Protein AF-A0A967KJU0-F1 (afdb_monomer)

pLDDT: mean 70.16, std 9.33, range [40.72, 85.88]

Mean predicted aligned error: 16.92 Å

Sequence (203 aa):
LFIEIFRPGPLVNFPDWDNPLGIEQLAVFFEVSSTLYEILLLALLFICPIQLILRYRSATIIERQQIKWFAFAASVASVGLFIAFIFEEATPLVEIAFWIFINSSLLLAMAIAILRYNLWDIDLIIRRTLQYTLLTGLLLLVYFGTIFVLQSLFAGVTGQRSQVVVVISTLTIAALFNPLRLRVQDFIDRRFYRQKYDAEQAL

Radius of gyration: 30.88 Å; Cα contacts (8 Å, |Δi|>4): 93; chains: 1; bounding box: 65×53×74 Å

Nearest PDB structures (foldseek):
  4kly-assembly1_A  TM=3.996E-01  e=6.087E+00  gamma proteobacterium 'Hot 75m4'
  4nqi-assembly1_A  TM=3.309E-01  e=8.465E+00  Dictyostelium discoideum

Secondary structure (DSSP, 8-state):
-TTGGG--SEETTEEEEE-TT--GGGHHHHHHHHHHHHHHHHHHHHHHHHHHHHHHHH--HHHHHHHHHHHHHHHHHHHHHHHHHH-----HHHHHHHHHHHHHHHHHHHHHHHHHH-TT-HHHHHHHHHHHHHHHHHHHHHHHHHHHHHHHHHHHHH-S--HHHHHHHHHHHHHHHHHHHHHHHHHHHHHHSTTSSSSSS--

Solvent-accessible surface area (backbone atoms only — not comparable to full-atom values): 11439 Å² total; per-residue (Å²): 117,83,70,64,66,34,46,46,49,53,33,94,92,41,70,92,42,65,38,90,58,31,38,68,88,46,39,64,57,53,52,54,51,50,54,50,49,53,52,49,52,57,48,49,55,52,49,54,59,50,54,49,53,55,48,46,71,75,39,53,84,71,52,36,62,39,46,49,45,48,45,51,35,52,50,52,42,36,54,49,53,52,49,51,68,74,48,77,85,59,55,73,68,54,51,54,53,47,54,52,47,45,58,49,43,49,51,51,26,49,50,48,32,45,73,75,54,46,78,71,58,42,66,57,52,50,52,52,49,50,51,50,49,51,51,53,49,50,52,49,50,52,52,52,47,51,51,51,52,49,52,50,53,51,56,75,72,53,87,62,92,53,68,67,58,54,53,52,50,52,52,51,51,58,60,54,45,59,62,52,55,52,52,54,50,52,53,47,48,64,71,67,56,77,78,72,70,76,76,76,78,77,121

Foldseek 3Di:
DVCVLQDFAADPVGNVDTRPNHDPVCNVVVVVVVVVVVVVLVVCLPVVLVVLVVCCVVDDPLVVVLSVLLNVLSPVLSVLVVVCVVCVPDDPVVVVVSVCCNVVSNVVSVVCSCPVRVPPVVVVVCVVVVLVCVLVVVLVCCLVVLVVVLCVVCVVPPVDCDVVVVVVSVVVSVVVSVVVNVVSVVVSCVVPVPPPPPPVVPD

Structure (mmCIF, N/CA/C/O backbone):
data_AF-A0A967KJU0-F1
#
_entry.id   AF-A0A967KJU0-F1
#
loop_
_atom_site.group_PDB
_atom_site.id
_atom_site.type_symbol
_atom_site.label_atom_id
_atom_site.label_alt_id
_atom_site.label_comp_id
_atom_site.label_asym_id
_atom_site.label_entity_id
_atom_site.label_seq_id
_atom_site.pdbx_PDB_ins_code
_atom_site.Cartn_x
_atom_site.Cartn_y
_atom_site.Cartn_z
_atom_site.occupancy
_atom_site.B_iso_or_equiv
_atom_site.auth_seq_id
_atom_site.auth_comp_id
_atom_site.auth_asym_id
_atom_site.auth_atom_id
_atom_site.pdbx_PDB_model_num
ATOM 1 N N . LEU A 1 1 ? -4.087 -4.469 -22.499 1.00 58.94 1 LEU A N 1
ATOM 2 C CA . LEU A 1 1 ? -4.851 -5.738 -22.499 1.00 58.94 1 LEU A CA 1
ATOM 3 C C . LEU A 1 1 ? -5.685 -5.920 -23.768 1.00 58.94 1 LEU A C 1
ATOM 5 O O . LEU A 1 1 ? -5.397 -6.856 -24.486 1.00 58.94 1 LEU A O 1
ATOM 9 N N . PHE A 1 2 ? -6.629 -5.033 -24.119 1.00 65.44 2 PHE A N 1
ATOM 10 C CA . PHE A 1 2 ? -7.450 -5.232 -25.335 1.00 65.44 2 PHE A CA 1
ATOM 11 C C . PHE A 1 2 ? -6.683 -5.095 -26.665 1.00 65.44 2 PHE A C 1
ATOM 13 O O . PHE A 1 2 ? -6.993 -5.786 -27.625 1.00 65.44 2 PHE A O 1
ATOM 20 N N . ILE A 1 3 ? -5.671 -4.221 -26.720 1.00 71.31 3 ILE A N 1
ATOM 21 C CA . ILE A 1 3 ? -4.901 -3.958 -27.947 1.00 71.31 3 ILE A CA 1
ATOM 22 C C . ILE A 1 3 ? -3.938 -5.112 -28.269 1.00 71.31 3 ILE A C 1
ATOM 24 O O . ILE A 1 3 ? -3.772 -5.446 -29.431 1.00 71.31 3 ILE A O 1
ATOM 28 N N . GLU A 1 4 ? -3.384 -5.789 -27.258 1.00 73.81 4 GLU A N 1
ATOM 29 C CA . GLU A 1 4 ? -2.423 -6.894 -27.438 1.00 73.81 4 GLU A CA 1
ATOM 30 C C . GLU A 1 4 ? -2.965 -8.079 -28.247 1.00 73.81 4 GLU A C 1
ATOM 32 O O . GLU A 1 4 ? -2.194 -8.766 -28.907 1.00 73.81 4 GLU A O 1
ATOM 37 N N . ILE A 1 5 ? -4.287 -8.285 -28.262 1.00 78.19 5 ILE A N 1
ATOM 38 C CA . ILE A 1 5 ? -4.936 -9.353 -29.040 1.00 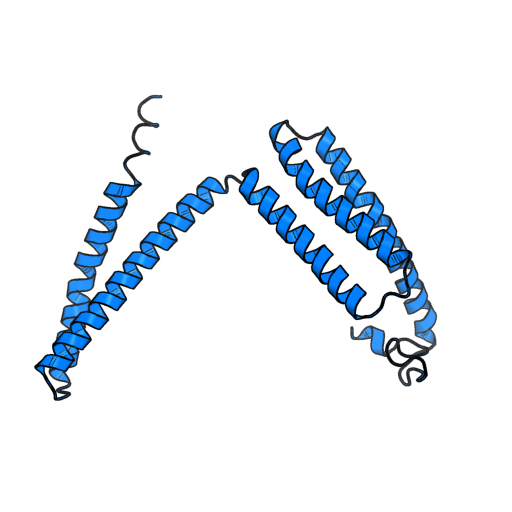78.19 5 ILE A CA 1
ATOM 39 C C . ILE A 1 5 ? -4.704 -9.175 -30.550 1.00 78.19 5 ILE A C 1
ATOM 41 O O . ILE A 1 5 ? -4.752 -10.151 -31.289 1.00 78.19 5 ILE A O 1
ATOM 45 N N . PHE A 1 6 ? -4.407 -7.958 -31.016 1.00 81.75 6 PHE A N 1
ATOM 46 C CA . PHE A 1 6 ? -4.157 -7.659 -32.430 1.00 81.75 6 PHE A CA 1
ATOM 47 C C . PHE A 1 6 ? -2.667 -7.622 -32.802 1.00 81.75 6 PHE A C 1
ATOM 49 O O . PHE A 1 6 ? -2.331 -7.232 -33.924 1.00 81.75 6 PHE A O 1
ATOM 56 N N . ARG A 1 7 ? -1.764 -7.992 -31.880 1.00 79.69 7 ARG A N 1
ATOM 57 C CA . ARG A 1 7 ? -0.318 -7.995 -32.136 1.00 79.69 7 ARG A CA 1
ATOM 58 C C . ARG A 1 7 ? 0.026 -9.030 -33.217 1.00 79.69 7 ARG A C 1
ATOM 60 O O . ARG A 1 7 ? -0.308 -10.198 -33.031 1.00 79.69 7 ARG A O 1
ATOM 67 N N . PRO A 1 8 ? 0.658 -8.635 -34.333 1.00 81.25 8 PRO A N 1
ATOM 68 C CA . PRO A 1 8 ? 1.083 -9.581 -35.358 1.00 81.25 8 PRO A CA 1
ATOM 69 C C . PRO A 1 8 ? 2.290 -10.409 -34.890 1.00 81.25 8 PRO A C 1
ATOM 71 O O . PRO A 1 8 ? 3.112 -9.920 -34.112 1.00 81.25 8 PRO A O 1
ATOM 74 N N . GLY A 1 9 ? 2.390 -11.646 -35.385 1.00 82.06 9 GLY A N 1
ATOM 75 C CA . GLY A 1 9 ? 3.441 -12.607 -35.035 1.00 82.06 9 GLY A CA 1
ATOM 76 C C . GLY A 1 9 ? 3.008 -13.664 -34.005 1.00 82.06 9 GLY A C 1
ATOM 77 O O . GLY A 1 9 ? 1.817 -13.767 -33.687 1.00 82.06 9 GLY A O 1
ATOM 78 N N . PRO A 1 10 ? 3.960 -14.462 -33.492 1.00 79.56 10 PRO A N 1
ATOM 79 C CA . PRO A 1 10 ? 3.681 -15.553 -32.567 1.00 79.56 10 PRO A CA 1
ATOM 80 C C . PRO A 1 10 ? 3.179 -15.049 -31.211 1.00 79.56 10 PRO A C 1
ATOM 82 O O . PRO A 1 10 ? 3.589 -13.995 -30.712 1.00 79.56 10 PRO A O 1
ATOM 85 N N . LEU A 1 11 ? 2.278 -15.811 -30.594 1.00 75.94 11 LEU A N 1
ATOM 86 C CA . LEU A 1 11 ? 1.741 -15.478 -29.277 1.0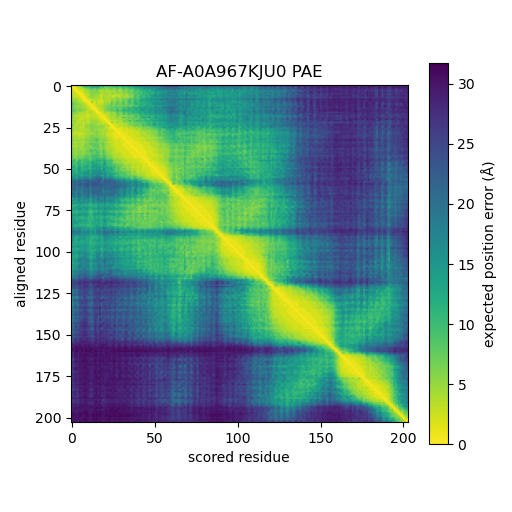0 75.94 11 LEU A CA 1
ATOM 87 C C . LEU A 1 11 ? 2.823 -15.630 -28.199 1.00 75.94 11 LEU A C 1
ATOM 89 O O . LEU A 1 11 ? 3.501 -16.650 -28.131 1.00 75.94 11 LEU A O 1
ATOM 93 N N . VAL A 1 12 ? 2.908 -14.661 -27.279 1.00 68.44 12 VAL A N 1
ATOM 94 C CA . VAL A 1 12 ? 3.907 -14.633 -26.186 1.00 68.44 12 VAL A CA 1
ATOM 95 C C . VAL A 1 12 ? 3.918 -15.930 -25.364 1.00 68.44 12 VAL A C 1
ATOM 97 O O . VAL A 1 12 ? 4.975 -16.407 -24.972 1.00 68.44 12 VAL A O 1
ATOM 100 N N . ASN A 1 13 ? 2.745 -16.531 -25.142 1.00 73.06 13 ASN A N 1
ATOM 101 C CA . ASN A 1 13 ? 2.608 -17.780 -24.383 1.00 73.06 13 ASN A CA 1
ATOM 102 C C . ASN A 1 13 ? 2.581 -19.045 -25.265 1.00 73.06 13 ASN A C 1
ATOM 104 O O . ASN A 1 13 ? 2.627 -20.150 -24.729 1.00 73.06 13 ASN A O 1
ATOM 108 N N . PHE A 1 14 ? 2.466 -18.900 -26.591 1.00 77.31 14 PHE A N 1
ATOM 109 C CA . PHE A 1 14 ? 2.372 -20.001 -27.558 1.00 77.31 14 PHE A CA 1
ATOM 110 C C . PHE A 1 14 ? 3.195 -19.655 -28.810 1.00 77.31 14 PHE A C 1
ATOM 112 O O . PHE A 1 14 ? 2.622 -19.307 -29.843 1.00 77.31 14 PHE A O 1
ATOM 119 N N . PRO A 1 15 ? 4.535 -19.725 -28.722 1.00 74.88 15 PRO A N 1
ATOM 120 C CA . PRO A 1 15 ? 5.429 -19.240 -29.772 1.00 74.88 15 PRO A CA 1
ATOM 121 C C . PRO A 1 15 ? 5.310 -20.008 -31.098 1.00 74.88 15 PRO A C 1
ATOM 123 O O . PRO A 1 15 ? 5.665 -19.472 -32.140 1.00 74.88 15 PRO A O 1
ATOM 126 N N . ASP A 1 16 ? 4.766 -21.229 -31.076 1.00 83.75 16 ASP A N 1
ATOM 127 C CA . ASP A 1 16 ? 4.527 -22.035 -32.282 1.00 83.75 16 ASP A CA 1
ATOM 128 C C . ASP A 1 16 ? 3.254 -21.625 -33.049 1.00 83.75 16 ASP A C 1
ATOM 130 O O . ASP A 1 16 ? 2.982 -22.154 -34.127 1.00 83.75 16 ASP A O 1
ATOM 134 N N . TRP A 1 17 ? 2.426 -20.743 -32.477 1.00 79.19 17 TRP A N 1
ATOM 135 C CA . TRP A 1 17 ? 1.130 -20.358 -33.032 1.00 79.19 17 TRP A CA 1
ATOM 136 C C . TRP A 1 17 ? 1.128 -18.865 -33.342 1.00 79.19 17 TRP A C 1
ATOM 138 O O . TRP A 1 17 ? 1.100 -18.022 -32.439 1.00 79.19 17 TRP A O 1
ATOM 148 N N . ASP A 1 18 ? 1.108 -18.549 -34.635 1.00 82.88 18 ASP A N 1
ATOM 149 C CA . ASP A 1 18 ? 0.906 -17.185 -35.105 1.00 82.88 18 ASP A CA 1
ATOM 150 C C . ASP A 1 18 ? -0.477 -16.681 -34.711 1.00 82.88 18 ASP A C 1
ATOM 152 O O . ASP A 1 18 ? -1.479 -17.401 -34.779 1.00 82.88 18 ASP A O 1
ATOM 156 N N . ASN A 1 19 ? -0.535 -15.419 -34.296 1.00 83.81 19 ASN A N 1
ATOM 157 C CA . ASN A 1 19 ? -1.779 -14.804 -33.882 1.00 83.81 19 ASN A CA 1
ATOM 158 C C . ASN A 1 19 ? -2.741 -14.648 -35.081 1.00 83.81 19 ASN A C 1
ATOM 160 O O . ASN A 1 19 ? -2.487 -13.816 -35.957 1.00 83.81 19 ASN A O 1
ATOM 164 N N . PRO A 1 20 ? -3.890 -15.356 -35.111 1.00 83.00 20 PRO A N 1
ATOM 165 C CA . PRO A 1 20 ? -4.830 -15.287 -36.231 1.00 83.00 20 PRO A CA 1
ATOM 166 C C . PRO A 1 20 ? -5.561 -13.939 -36.326 1.00 83.00 20 PRO A C 1
ATOM 168 O O . PRO A 1 20 ? -6.151 -13.633 -37.359 1.00 83.00 20 PRO A O 1
ATOM 171 N N . LEU A 1 21 ? -5.543 -13.137 -35.255 1.00 82.75 21 LEU A N 1
ATOM 172 C CA . LEU A 1 21 ? -6.115 -11.786 -35.206 1.00 82.75 21 LEU A CA 1
ATOM 173 C C . LEU A 1 21 ? -5.046 -10.693 -35.378 1.00 82.75 21 LEU A C 1
ATOM 175 O O . LEU A 1 21 ? -5.346 -9.509 -35.212 1.00 82.75 21 LEU A O 1
ATOM 179 N N . GLY A 1 22 ? -3.807 -11.079 -35.694 1.00 81.50 22 GLY A N 1
ATOM 180 C CA . GLY A 1 22 ? -2.698 -10.164 -35.919 1.00 81.50 22 GLY A CA 1
ATOM 181 C C . GLY A 1 22 ? -2.945 -9.262 -37.125 1.00 81.50 22 GLY A C 1
ATOM 182 O O . GLY A 1 22 ? -3.160 -9.736 -38.239 1.00 81.50 22 GLY A O 1
ATOM 183 N N . ILE A 1 23 ? -2.895 -7.948 -36.912 1.00 85.44 23 ILE A N 1
ATOM 184 C CA . ILE A 1 23 ? -3.012 -6.966 -37.992 1.00 85.44 23 ILE A CA 1
ATOM 185 C C . ILE A 1 23 ? -1.603 -6.493 -38.339 1.00 85.44 23 ILE A C 1
ATOM 187 O O . ILE A 1 23 ? -0.994 -5.755 -37.565 1.00 85.44 23 ILE A O 1
ATOM 191 N N . GLU A 1 24 ? -1.082 -6.873 -39.509 1.00 83.44 24 GLU A N 1
ATOM 192 C CA . GLU A 1 24 ? 0.282 -6.493 -39.915 1.00 83.44 24 GLU A CA 1
ATOM 193 C C . GLU A 1 24 ? 0.489 -4.973 -39.975 1.00 83.44 24 GLU A C 1
ATOM 195 O O . GLU A 1 24 ? 1.567 -4.484 -39.647 1.00 83.44 24 GLU A O 1
ATOM 200 N N . GLN A 1 25 ? -0.556 -4.192 -40.285 1.00 83.62 25 GLN A N 1
ATOM 201 C CA . GLN A 1 25 ? -0.461 -2.725 -40.271 1.00 83.62 25 GLN A CA 1
ATOM 202 C C . GLN A 1 25 ? -0.196 -2.142 -38.869 1.00 83.62 25 GLN A C 1
ATOM 204 O O . GLN A 1 25 ? 0.259 -1.005 -38.760 1.00 83.62 25 GLN A O 1
ATOM 209 N N . LEU A 1 26 ? -0.459 -2.900 -37.798 1.00 83.25 26 LEU A N 1
ATOM 210 C CA . LEU A 1 26 ? -0.150 -2.506 -36.422 1.00 83.25 26 LEU A CA 1
ATOM 211 C C . LEU A 1 26 ? 1.245 -2.962 -35.968 1.00 83.25 26 LEU A C 1
ATOM 213 O O . LEU A 1 26 ? 1.656 -2.575 -34.876 1.00 83.25 26 LEU A O 1
ATOM 217 N N . ALA A 1 27 ? 1.993 -3.728 -36.773 1.00 81.69 27 ALA A N 1
ATOM 218 C CA . ALA A 1 27 ? 3.319 -4.235 -36.400 1.00 81.69 27 ALA A CA 1
ATOM 219 C C . ALA A 1 27 ? 4.261 -3.108 -35.952 1.00 81.69 27 ALA A C 1
ATOM 221 O O . ALA A 1 27 ? 4.811 -3.160 -34.855 1.00 81.69 27 ALA A O 1
ATOM 222 N N . VAL A 1 28 ? 4.337 -2.038 -36.751 1.00 85.50 28 VAL A N 1
ATOM 223 C CA . VAL A 1 28 ? 5.164 -0.854 -36.461 1.00 85.50 28 VAL A CA 1
ATOM 224 C C . VAL A 1 28 ? 4.728 -0.172 -35.163 1.00 85.50 28 VAL A C 1
ATOM 226 O O . VAL A 1 28 ? 5.564 0.280 -34.387 1.00 85.50 28 VAL A O 1
ATOM 229 N N . PHE A 1 29 ? 3.420 -0.106 -34.892 1.00 84.88 29 PHE A N 1
ATOM 230 C CA . PHE A 1 29 ? 2.913 0.464 -33.644 1.00 84.88 29 PHE A CA 1
ATOM 231 C C . PHE A 1 29 ? 3.368 -0.358 -32.434 1.00 84.88 29 PHE A C 1
ATOM 233 O O . PHE A 1 29 ? 3.842 0.222 -31.457 1.00 84.88 29 PHE A O 1
ATOM 240 N N . PHE A 1 30 ? 3.261 -1.689 -32.504 1.00 82.81 30 PHE A N 1
ATOM 241 C CA . PHE A 1 30 ? 3.705 -2.564 -31.421 1.00 82.81 30 PHE A CA 1
ATOM 242 C C . PHE A 1 30 ? 5.214 -2.483 -31.205 1.00 82.81 30 PHE A C 1
ATOM 244 O O . PHE A 1 30 ? 5.621 -2.304 -30.061 1.00 82.81 30 PHE A O 1
ATOM 251 N N . GLU A 1 31 ? 6.012 -2.517 -32.271 1.00 83.75 31 GLU A N 1
ATOM 252 C CA . GLU A 1 31 ? 7.475 -2.413 -32.208 1.00 83.75 31 GL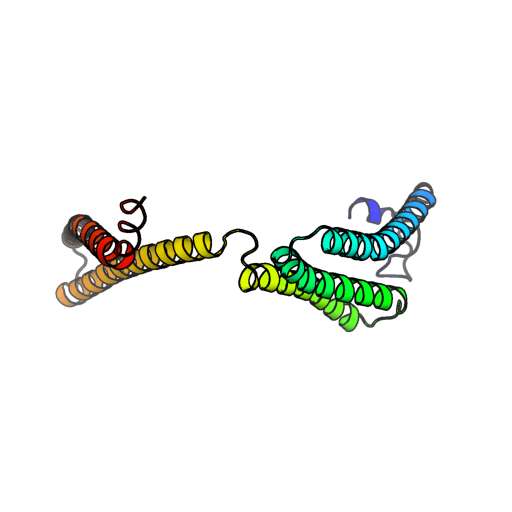U A CA 1
ATOM 253 C C . GLU A 1 31 ? 7.926 -1.084 -31.582 1.00 83.75 31 GLU A C 1
ATOM 255 O O . GLU A 1 31 ? 8.668 -1.066 -30.600 1.00 83.75 31 GLU A O 1
ATOM 260 N N . VAL A 1 32 ? 7.389 0.043 -32.063 1.00 85.19 32 VAL A N 1
ATOM 261 C CA . VAL A 1 32 ? 7.684 1.364 -31.488 1.00 85.19 32 VAL A CA 1
ATOM 262 C C . VAL A 1 32 ? 7.230 1.437 -30.030 1.00 85.19 32 VAL A C 1
ATOM 264 O O . VAL A 1 32 ? 7.945 1.982 -29.189 1.00 85.19 32 VAL A O 1
ATOM 267 N N . SER A 1 33 ? 6.060 0.880 -29.701 1.00 83.31 33 SER A N 1
ATOM 268 C CA . SER A 1 33 ? 5.549 0.890 -28.329 1.00 83.31 33 SER A CA 1
ATOM 269 C C . SER A 1 33 ? 6.402 0.054 -27.369 1.00 83.31 33 SER A C 1
ATOM 271 O O . SER A 1 33 ? 6.647 0.510 -26.251 1.00 83.31 33 SER A O 1
ATOM 273 N N . SER A 1 34 ? 6.904 -1.114 -27.796 1.00 78.75 34 SER A N 1
ATOM 274 C CA . SER A 1 34 ? 7.780 -1.959 -26.977 1.00 78.75 34 SER A CA 1
ATOM 275 C C . SER A 1 34 ? 9.134 -1.298 -26.757 1.00 78.75 34 SER A C 1
ATOM 277 O O . SER A 1 34 ? 9.579 -1.193 -25.615 1.00 78.75 34 SER A O 1
ATOM 279 N N . THR A 1 35 ? 9.738 -0.734 -27.806 1.00 83.38 35 THR A N 1
ATOM 280 C CA . THR A 1 35 ? 11.013 -0.017 -27.678 1.00 83.38 35 THR A CA 1
ATOM 281 C C . THR A 1 35 ? 10.875 1.221 -26.788 1.00 83.38 35 THR A C 1
ATOM 283 O O . THR A 1 35 ? 11.730 1.484 -25.944 1.00 83.38 35 THR A O 1
ATOM 286 N N . LEU A 1 36 ? 9.778 1.978 -26.913 1.00 85.88 36 LEU A N 1
ATOM 287 C CA . LEU A 1 36 ? 9.509 3.114 -26.026 1.00 85.88 36 LEU A CA 1
ATOM 288 C C . LEU A 1 36 ? 9.335 2.679 -24.568 1.00 85.88 36 LEU A C 1
ATOM 290 O O . LEU A 1 36 ? 9.829 3.364 -23.672 1.00 85.88 36 LEU A O 1
ATOM 294 N N . TYR A 1 37 ? 8.647 1.561 -24.326 1.00 82.56 37 TYR A N 1
ATOM 295 C CA . TYR A 1 37 ? 8.470 1.005 -22.987 1.00 82.56 37 TYR A CA 1
ATOM 296 C C . TYR A 1 37 ? 9.812 0.617 -22.348 1.00 82.56 37 TYR A C 1
ATOM 298 O O . TYR A 1 37 ? 10.074 1.007 -21.209 1.00 82.56 37 TYR A O 1
ATOM 306 N N . GLU A 1 38 ? 10.692 -0.059 -23.088 1.00 79.94 38 GLU A N 1
ATOM 307 C CA . GLU A 1 38 ? 12.042 -0.418 -22.628 1.00 79.94 38 GLU A CA 1
ATOM 308 C C . GLU A 1 38 ? 12.897 0.816 -22.322 1.00 79.94 38 GLU A C 1
ATOM 310 O O . GLU A 1 38 ? 13.507 0.908 -21.254 1.00 79.94 38 GLU A O 1
ATOM 315 N N . ILE A 1 39 ? 12.892 1.811 -23.216 1.00 84.56 39 ILE A N 1
ATOM 316 C CA . ILE A 1 39 ? 13.616 3.072 -23.009 1.00 84.56 39 ILE A CA 1
ATOM 317 C C . ILE A 1 39 ? 13.092 3.796 -21.763 1.00 84.56 39 ILE A C 1
ATOM 319 O O . ILE A 1 39 ? 13.883 4.318 -20.975 1.00 84.56 39 ILE A O 1
ATOM 323 N N . LEU A 1 40 ? 11.772 3.827 -21.558 1.00 84.62 40 LEU A N 1
ATOM 324 C CA . LEU A 1 40 ? 11.154 4.435 -20.378 1.00 84.62 40 LEU A CA 1
ATOM 325 C C . LEU A 1 40 ? 11.535 3.702 -19.090 1.00 84.62 40 LEU A C 1
ATOM 327 O O . LEU A 1 40 ? 11.863 4.359 -18.099 1.00 84.62 40 LEU A O 1
ATOM 331 N N . LEU A 1 41 ? 11.521 2.367 -19.094 1.00 76.75 41 LEU A N 1
ATOM 332 C CA . LEU A 1 41 ? 11.957 1.565 -17.950 1.00 76.75 41 LEU A CA 1
ATOM 333 C C . LEU A 1 41 ? 13.424 1.831 -17.607 1.00 76.75 41 LEU A C 1
ATOM 335 O O . LEU A 1 41 ? 13.741 2.096 -16.444 1.00 76.75 41 LEU A O 1
ATOM 339 N N . LEU A 1 42 ? 14.303 1.835 -18.612 1.00 80.12 42 LEU A N 1
ATOM 340 C CA . LEU A 1 42 ? 15.715 2.165 -18.434 1.00 80.12 42 LEU A CA 1
ATOM 341 C C . LEU A 1 42 ? 15.891 3.596 -17.919 1.00 80.12 42 LEU A C 1
ATOM 343 O O . LEU A 1 42 ? 16.658 3.823 -16.989 1.00 80.12 42 LEU A O 1
ATOM 347 N N . ALA A 1 43 ? 15.150 4.570 -18.446 1.00 84.00 43 ALA A N 1
ATOM 348 C CA . ALA A 1 43 ? 15.214 5.945 -17.959 1.00 84.00 43 ALA A CA 1
ATOM 349 C C . ALA A 1 43 ? 14.785 6.048 -16.484 1.00 84.00 43 ALA A C 1
ATOM 351 O O . ALA A 1 43 ? 15.470 6.692 -15.684 1.00 84.00 43 ALA A O 1
ATOM 352 N N . LEU A 1 44 ? 13.691 5.386 -16.095 1.00 78.44 44 LEU A N 1
ATOM 353 C CA . LEU A 1 44 ? 13.198 5.374 -14.713 1.00 78.44 44 LEU A CA 1
ATOM 354 C C . LEU A 1 44 ? 14.196 4.737 -13.742 1.00 78.44 44 LEU A C 1
ATOM 356 O O . LEU A 1 44 ? 14.353 5.246 -12.627 1.00 78.44 44 LEU A O 1
ATOM 360 N N . LEU A 1 45 ? 14.910 3.697 -14.181 1.00 76.69 45 LEU A N 1
ATOM 361 C CA . LEU A 1 45 ? 15.970 3.040 -13.417 1.00 76.69 45 LEU A CA 1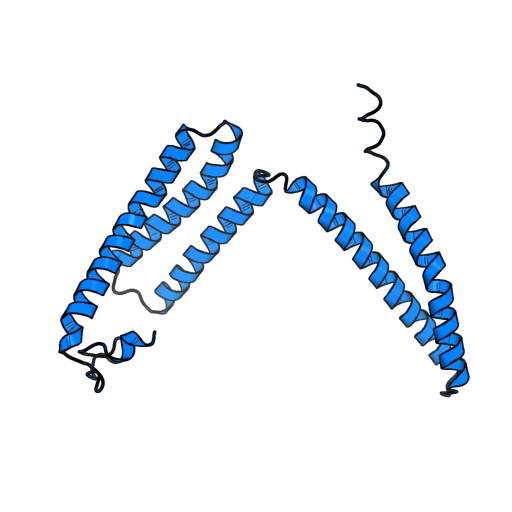
ATOM 362 C C . LEU A 1 45 ? 17.047 4.027 -12.942 1.00 76.69 45 LEU A C 1
ATOM 364 O O . LEU A 1 45 ? 17.553 3.903 -11.829 1.00 76.69 45 LEU A O 1
ATOM 368 N N . PHE A 1 46 ? 17.375 5.030 -13.761 1.00 76.31 46 PHE A N 1
ATOM 369 C CA . PHE A 1 46 ? 18.383 6.041 -13.433 1.00 76.31 46 PHE A CA 1
ATOM 370 C C . PHE A 1 46 ? 17.782 7.302 -12.802 1.00 76.31 46 PHE A C 1
ATOM 372 O O . PHE A 1 46 ? 18.357 7.863 -11.868 1.00 76.31 46 PHE A O 1
ATOM 379 N N . ILE A 1 47 ? 16.607 7.749 -13.255 1.00 79.81 47 ILE A N 1
ATOM 380 C CA . ILE A 1 47 ? 15.959 8.966 -12.740 1.00 79.81 47 ILE A CA 1
ATOM 381 C C . ILE A 1 47 ? 15.567 8.802 -11.269 1.00 79.81 47 ILE A C 1
ATOM 383 O O . ILE A 1 47 ? 15.754 9.734 -10.481 1.00 79.81 47 ILE A O 1
ATOM 387 N N . CYS A 1 48 ? 15.054 7.630 -10.885 1.00 73.62 48 CYS A N 1
ATOM 388 C CA . CYS A 1 48 ? 14.593 7.371 -9.525 1.00 73.62 48 CYS A CA 1
ATOM 389 C C . CYS A 1 48 ? 15.715 7.553 -8.477 1.00 73.62 48 CYS A C 1
ATOM 391 O O . CYS A 1 48 ? 15.546 8.389 -7.584 1.00 73.62 48 CYS A O 1
ATOM 393 N N . PRO A 1 49 ? 16.892 6.900 -8.585 1.00 72.50 49 PRO A N 1
ATOM 394 C CA . PRO A 1 49 ? 17.990 7.119 -7.645 1.00 72.50 49 PRO A CA 1
ATOM 395 C C . PRO A 1 49 ? 18.578 8.535 -7.730 1.00 72.50 49 PRO A C 1
ATOM 397 O O . PRO A 1 49 ? 18.913 9.107 -6.691 1.00 72.50 49 PRO A O 1
ATOM 400 N N . ILE A 1 50 ? 18.655 9.147 -8.920 1.00 77.56 50 ILE A N 1
ATOM 401 C CA . ILE A 1 50 ? 19.163 10.522 -9.075 1.00 77.56 50 ILE A CA 1
ATOM 402 C C . ILE A 1 50 ? 18.278 11.521 -8.322 1.00 77.56 50 ILE A C 1
ATOM 404 O O . ILE A 1 50 ? 18.792 12.312 -7.528 1.00 77.56 50 ILE A O 1
ATOM 408 N N . GLN A 1 51 ? 16.954 11.473 -8.502 1.00 76.94 51 GLN A N 1
ATOM 409 C CA . GLN A 1 51 ? 16.036 12.353 -7.769 1.00 76.94 51 GLN A CA 1
ATOM 410 C C . GLN A 1 51 ? 16.146 12.171 -6.257 1.00 76.94 51 GLN A C 1
ATOM 412 O O . GLN A 1 51 ? 16.052 13.133 -5.493 1.00 76.94 51 GLN A O 1
ATOM 417 N N . LEU A 1 52 ? 16.363 10.937 -5.825 1.00 68.00 52 LEU A N 1
ATOM 418 C CA . LEU A 1 52 ? 16.434 10.573 -4.422 1.00 68.00 52 LEU A CA 1
ATOM 419 C C . LEU A 1 52 ? 17.731 11.095 -3.777 1.00 68.00 52 LEU A C 1
ATOM 421 O O . LEU A 1 52 ? 17.698 11.627 -2.666 1.00 68.00 52 LEU A O 1
ATOM 425 N N . ILE A 1 53 ? 18.846 11.076 -4.514 1.00 72.25 53 ILE A N 1
ATOM 426 C CA . ILE A 1 53 ? 20.116 11.716 -4.129 1.00 72.25 53 ILE A CA 1
ATOM 427 C C . ILE A 1 53 ? 19.986 13.246 -4.098 1.00 72.25 53 ILE A C 1
ATOM 429 O O . ILE A 1 53 ? 20.490 13.890 -3.172 1.00 72.25 53 ILE A O 1
ATOM 433 N N . LEU A 1 54 ? 19.298 13.845 -5.074 1.00 74.00 54 LEU A N 1
ATOM 434 C CA . LEU A 1 54 ? 19.061 15.292 -5.106 1.00 74.00 54 LEU A CA 1
ATOM 435 C C . LEU A 1 54 ? 18.212 15.744 -3.908 1.00 74.00 54 LEU A C 1
ATOM 437 O O . LEU A 1 54 ? 18.591 16.691 -3.217 1.00 74.00 54 LEU A O 1
ATOM 441 N N . ARG A 1 55 ? 17.138 15.011 -3.588 1.00 69.81 55 ARG A N 1
ATOM 442 C CA . ARG A 1 55 ? 16.318 15.243 -2.387 1.00 69.81 55 ARG A CA 1
ATOM 443 C C . ARG A 1 55 ? 17.098 15.040 -1.092 1.00 69.81 55 ARG A C 1
ATOM 445 O O . ARG A 1 55 ? 16.923 15.807 -0.152 1.00 69.81 55 ARG A O 1
ATOM 452 N N . TYR A 1 56 ? 17.988 14.049 -1.037 1.00 65.00 56 TYR A N 1
ATOM 453 C CA . TYR A 1 56 ? 18.847 13.823 0.127 1.00 65.00 56 TYR A CA 1
ATOM 454 C C . TYR A 1 56 ? 19.782 15.013 0.405 1.00 65.00 56 TYR A C 1
ATOM 456 O O . TYR A 1 56 ? 20.074 15.323 1.562 1.00 65.00 56 TYR A O 1
ATOM 464 N N . ARG A 1 57 ? 20.238 15.712 -0.643 1.00 67.00 57 ARG A N 1
ATOM 465 C CA . ARG A 1 57 ? 21.100 16.897 -0.510 1.00 67.00 57 ARG A CA 1
ATOM 466 C C . ARG A 1 57 ? 20.357 18.121 0.022 1.00 67.00 57 ARG A C 1
ATOM 468 O O . ARG A 1 57 ? 20.937 18.845 0.829 1.00 67.00 57 ARG A O 1
ATOM 475 N N . SER A 1 58 ? 19.102 18.317 -0.377 1.00 63.72 58 SER A N 1
ATOM 476 C CA . SER A 1 58 ? 18.258 19.429 0.084 1.00 63.72 58 SER A CA 1
ATOM 477 C C . SER A 1 58 ? 17.563 19.174 1.427 1.00 63.72 58 SER A C 1
ATOM 479 O O . SER A 1 58 ? 17.001 20.100 1.998 1.00 63.72 58 SER A O 1
ATOM 481 N N . ALA A 1 59 ? 17.580 17.933 1.918 1.00 65.44 59 ALA A N 1
ATOM 482 C CA . ALA A 1 59 ? 16.846 17.506 3.103 1.00 65.44 59 ALA A CA 1
ATOM 483 C C . ALA A 1 59 ? 17.521 17.900 4.427 1.00 65.44 59 ALA A C 1
ATOM 485 O O . ALA A 1 59 ? 18.746 17.791 4.598 1.00 65.44 59 ALA A O 1
ATOM 486 N N . THR A 1 60 ? 16.682 18.278 5.388 1.00 67.12 60 THR A N 1
ATOM 487 C CA . THR A 1 60 ? 17.019 18.579 6.786 1.00 67.12 60 THR A CA 1
ATOM 488 C C . THR A 1 60 ? 17.506 17.308 7.511 1.00 67.12 60 THR A C 1
ATOM 490 O O . THR A 1 60 ? 17.255 16.191 7.063 1.00 67.12 60 THR A O 1
ATOM 493 N N . ILE A 1 61 ? 18.213 17.422 8.644 1.00 64.00 61 ILE A N 1
ATOM 494 C CA . ILE A 1 61 ? 18.862 16.282 9.346 1.00 64.00 61 ILE A CA 1
ATOM 495 C C . ILE A 1 61 ? 17.896 15.110 9.632 1.00 64.00 61 ILE A C 1
ATOM 497 O O . ILE A 1 61 ? 18.291 13.946 9.534 1.00 64.00 61 ILE A O 1
ATOM 501 N N . ILE A 1 62 ? 16.628 15.408 9.928 1.00 60.69 62 ILE A N 1
ATOM 502 C CA . ILE A 1 62 ? 15.573 14.416 10.191 1.00 60.69 62 ILE A CA 1
ATOM 503 C C . ILE A 1 62 ? 15.088 13.763 8.882 1.00 60.69 62 ILE A C 1
ATOM 505 O O . ILE A 1 62 ? 15.007 12.538 8.789 1.00 60.69 62 ILE A O 1
ATOM 509 N N . GLU A 1 63 ? 14.869 14.555 7.831 1.00 63.50 63 GLU A N 1
ATOM 510 C CA . GLU A 1 63 ? 14.460 14.081 6.499 1.00 63.50 63 GLU A CA 1
ATOM 511 C C . GLU A 1 63 ? 15.531 13.198 5.834 1.00 63.50 63 GLU A C 1
ATOM 513 O O . GLU A 1 63 ? 15.219 12.243 5.123 1.00 63.50 63 GLU A O 1
ATOM 518 N N . ARG A 1 64 ? 16.820 13.432 6.108 1.00 65.94 64 ARG A N 1
ATOM 519 C CA . ARG A 1 64 ? 17.912 12.577 5.602 1.00 65.94 64 ARG A CA 1
ATOM 520 C C . ARG A 1 64 ? 17.832 11.143 6.122 1.00 65.94 64 ARG A C 1
ATOM 522 O O . ARG A 1 64 ? 18.158 10.209 5.390 1.00 65.94 64 ARG A O 1
ATOM 529 N N . GLN A 1 65 ? 17.406 10.950 7.369 1.00 64.44 65 GLN A N 1
ATOM 530 C CA . GLN A 1 65 ? 17.231 9.611 7.939 1.00 64.44 65 GLN A CA 1
ATOM 531 C C . GLN A 1 65 ? 16.023 8.887 7.325 1.00 64.44 65 GLN A C 1
ATOM 533 O O . GLN A 1 65 ? 16.086 7.681 7.087 1.00 64.44 65 GLN A O 1
ATOM 538 N N . GLN A 1 66 ? 14.973 9.638 6.987 1.00 63.34 66 GLN A N 1
ATOM 539 C CA . GLN A 1 66 ? 13.774 9.142 6.308 1.00 63.34 66 GLN A CA 1
ATOM 540 C C . GL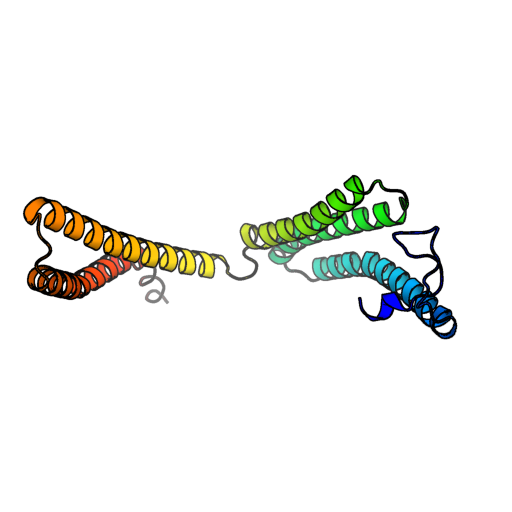N A 1 66 ? 14.071 8.688 4.874 1.00 63.34 66 GLN A C 1
ATOM 542 O O . GLN A 1 66 ? 13.708 7.584 4.465 1.00 63.34 66 GLN A O 1
ATOM 547 N N . ILE A 1 67 ? 14.806 9.514 4.125 1.00 68.38 67 ILE A N 1
ATOM 548 C CA . ILE A 1 67 ? 15.165 9.239 2.732 1.00 68.38 67 ILE A CA 1
ATOM 549 C C . ILE A 1 67 ? 16.108 8.035 2.633 1.00 68.38 67 ILE A C 1
ATOM 551 O O . ILE A 1 67 ? 16.069 7.334 1.634 1.00 68.38 67 ILE A O 1
ATOM 555 N N . LYS A 1 68 ? 16.909 7.727 3.662 1.00 67.88 68 LYS A N 1
ATOM 556 C CA . LYS A 1 68 ? 17.905 6.641 3.618 1.00 67.88 68 LYS A CA 1
ATOM 557 C C . LYS A 1 68 ? 17.304 5.250 3.379 1.00 67.88 68 LYS A C 1
ATOM 559 O O . LYS A 1 68 ? 17.865 4.477 2.608 1.00 67.88 68 LYS A O 1
ATOM 564 N N . TRP A 1 69 ? 16.180 4.920 4.015 1.00 67.75 69 TRP A N 1
ATOM 565 C CA . TRP A 1 69 ? 15.538 3.605 3.846 1.00 67.75 69 TRP A CA 1
ATOM 566 C C . TRP A 1 69 ? 14.757 3.505 2.546 1.00 67.75 69 TRP A C 1
ATOM 568 O O . TRP A 1 69 ? 14.801 2.472 1.882 1.00 67.75 69 TRP A O 1
ATOM 578 N N . PHE A 1 70 ? 14.112 4.601 2.149 1.00 67.06 70 PHE A N 1
ATOM 579 C CA . PHE A 1 70 ? 13.474 4.694 0.843 1.00 67.06 70 PHE A CA 1
ATOM 580 C C . PHE A 1 70 ? 14.517 4.620 -0.287 1.00 67.06 70 PHE A C 1
ATOM 582 O O . PHE A 1 70 ? 14.314 3.904 -1.260 1.00 67.06 70 PHE A O 1
ATOM 589 N N . ALA A 1 71 ? 15.681 5.259 -0.108 1.00 71.56 71 ALA A N 1
ATOM 590 C CA . ALA A 1 71 ? 16.841 5.156 -0.995 1.00 71.56 71 ALA A CA 1
ATOM 591 C C . ALA A 1 71 ? 17.329 3.723 -1.107 1.00 71.56 71 ALA A C 1
ATOM 593 O O . ALA A 1 71 ? 17.562 3.236 -2.204 1.00 71.56 71 ALA A O 1
ATOM 594 N N . PHE A 1 72 ? 17.487 3.051 0.033 1.00 70.31 72 PHE A N 1
ATOM 595 C CA . PHE A 1 72 ? 17.948 1.675 0.069 1.00 70.31 72 PHE A CA 1
ATOM 596 C C . PHE A 1 72 ? 16.995 0.756 -0.700 1.00 70.31 72 PHE A C 1
ATOM 598 O O . PHE A 1 72 ? 17.444 -0.001 -1.552 1.00 70.31 72 PHE A O 1
ATOM 605 N N . ALA A 1 73 ? 15.686 0.878 -0.476 1.00 71.00 73 ALA A N 1
ATOM 606 C CA . ALA A 1 73 ? 14.690 0.082 -1.187 1.00 71.00 73 ALA A CA 1
ATOM 607 C C . ALA A 1 73 ? 14.617 0.402 -2.682 1.00 71.00 73 ALA A C 1
ATOM 609 O O . ALA A 1 73 ? 14.572 -0.516 -3.494 1.00 71.00 73 ALA A O 1
ATOM 610 N N . ALA A 1 74 ? 14.675 1.682 -3.058 1.00 72.00 74 ALA A N 1
ATOM 611 C CA . ALA A 1 74 ? 14.718 2.095 -4.458 1.00 72.00 74 ALA A CA 1
ATOM 612 C C . ALA A 1 74 ? 15.980 1.575 -5.167 1.00 72.00 74 ALA A C 1
ATOM 614 O O . ALA A 1 74 ? 15.895 1.085 -6.292 1.00 72.00 74 ALA A O 1
ATOM 615 N N . SER A 1 75 ? 17.137 1.612 -4.501 1.00 74.19 75 SER A N 1
ATOM 616 C CA . SER A 1 75 ? 18.386 1.043 -5.016 1.00 74.19 75 SER A CA 1
ATOM 617 C C . SER A 1 75 ? 18.299 -0.475 -5.164 1.00 74.19 75 SER A C 1
ATOM 619 O O . SER A 1 75 ? 18.701 -0.999 -6.197 1.00 74.19 75 SER A O 1
ATOM 621 N N . VAL A 1 76 ? 17.740 -1.186 -4.179 1.00 74.31 76 VAL A N 1
ATOM 622 C CA . VAL A 1 76 ? 17.535 -2.644 -4.252 1.00 74.31 76 VAL A CA 1
ATOM 623 C C . VAL A 1 76 ? 16.580 -3.007 -5.391 1.00 74.31 76 VAL A C 1
ATOM 625 O O . VAL A 1 76 ? 16.888 -3.906 -6.169 1.00 74.31 76 VAL A O 1
ATOM 628 N N . ALA A 1 77 ? 15.467 -2.284 -5.541 1.00 72.44 77 ALA A N 1
ATOM 629 C CA . ALA A 1 77 ? 14.527 -2.484 -6.641 1.00 72.44 77 ALA A CA 1
ATOM 630 C C . ALA A 1 77 ? 15.182 -2.208 -8.004 1.00 72.44 77 ALA A C 1
ATOM 632 O O . ALA A 1 77 ? 14.992 -2.980 -8.937 1.00 72.44 77 ALA A O 1
ATOM 633 N N . SER A 1 78 ? 16.006 -1.161 -8.101 1.00 73.31 78 SER A N 1
ATOM 634 C CA . SER A 1 78 ? 16.739 -0.826 -9.328 1.00 73.31 78 SER A CA 1
ATOM 635 C C . SER A 1 78 ? 17.753 -1.915 -9.691 1.00 73.31 78 SER A C 1
ATOM 637 O O . SER A 1 78 ? 17.764 -2.406 -10.814 1.00 73.31 78 SER A O 1
ATOM 639 N N . VAL A 1 79 ? 18.569 -2.365 -8.734 1.00 77.12 79 VAL A N 1
ATOM 640 C CA . VAL A 1 79 ? 19.512 -3.475 -8.958 1.00 77.12 79 VAL A CA 1
ATOM 641 C C . VAL A 1 79 ? 18.769 -4.739 -9.371 1.00 77.12 79 VAL A C 1
ATOM 643 O O . VAL A 1 79 ? 19.200 -5.419 -10.297 1.00 77.12 79 VAL A O 1
ATOM 646 N N . GLY A 1 80 ? 17.632 -5.023 -8.737 1.00 73.56 80 GLY A N 1
ATOM 647 C CA . GLY A 1 80 ? 16.768 -6.114 -9.150 1.00 73.56 80 GLY A CA 1
ATOM 648 C C . GLY A 1 80 ? 16.363 -5.979 -10.614 1.00 73.56 80 GLY A C 1
ATOM 649 O O . GLY A 1 80 ? 16.582 -6.907 -11.386 1.00 73.56 80 GLY A O 1
ATOM 650 N N . LEU A 1 81 ? 15.753 -4.852 -10.998 1.00 72.56 81 LEU A N 1
ATOM 651 C CA . LEU A 1 81 ? 15.260 -4.637 -12.365 1.00 72.56 81 LEU A CA 1
ATOM 652 C C . LEU A 1 81 ? 16.387 -4.735 -13.397 1.00 72.56 81 LEU A C 1
ATOM 654 O O . LEU A 1 81 ? 16.188 -5.294 -14.469 1.00 72.56 81 LEU A O 1
ATOM 658 N N . PHE A 1 82 ? 17.579 -4.249 -13.053 1.00 74.81 82 PHE A N 1
ATOM 659 C CA . PHE A 1 82 ? 18.765 -4.395 -13.888 1.00 74.81 82 PHE A CA 1
ATOM 660 C C . PHE A 1 82 ? 19.178 -5.863 -14.060 1.00 74.81 82 PHE A C 1
ATOM 662 O O . PHE A 1 82 ? 19.489 -6.284 -15.168 1.00 74.81 82 PHE A O 1
ATOM 669 N N . ILE A 1 83 ? 19.146 -6.663 -12.990 1.00 74.31 83 ILE A N 1
ATOM 670 C CA . ILE A 1 83 ? 19.408 -8.108 -13.069 1.00 74.31 83 ILE A CA 1
ATOM 671 C C . ILE A 1 83 ? 18.346 -8.788 -13.944 1.00 74.31 83 ILE A C 1
ATOM 673 O O . ILE A 1 83 ? 18.709 -9.547 -14.832 1.00 74.31 83 ILE A O 1
ATOM 677 N N . ALA A 1 84 ? 17.061 -8.483 -13.758 1.00 70.69 84 ALA A N 1
ATOM 678 C CA . ALA A 1 84 ? 15.990 -9.048 -14.583 1.00 70.69 84 ALA A CA 1
ATOM 679 C C . ALA A 1 84 ? 16.141 -8.691 -16.074 1.00 70.69 84 ALA A C 1
ATOM 681 O O . ALA A 1 84 ? 15.880 -9.527 -16.927 1.00 70.69 84 ALA A O 1
ATOM 682 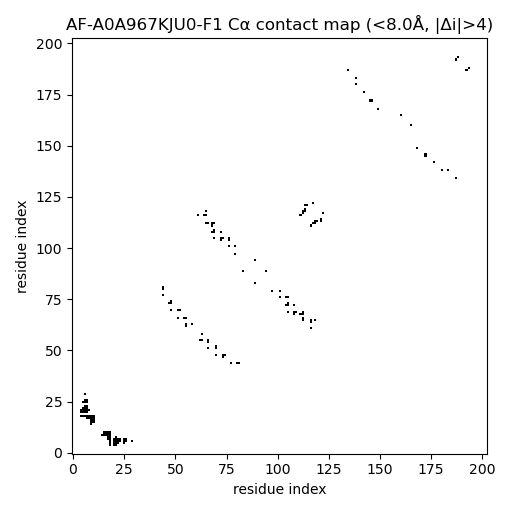N N . PHE A 1 85 ? 16.619 -7.483 -16.384 1.00 70.00 85 PHE A N 1
ATOM 683 C CA . PHE A 1 85 ? 16.913 -7.067 -17.757 1.00 70.00 85 PHE A CA 1
ATOM 684 C C . PHE A 1 85 ? 18.088 -7.840 -18.382 1.00 70.00 85 PHE A C 1
ATOM 686 O O . PHE A 1 85 ? 18.078 -8.120 -19.572 1.00 70.00 85 PHE A O 1
ATOM 693 N N . ILE A 1 86 ? 19.117 -8.177 -17.595 1.00 76.50 86 ILE A N 1
ATOM 694 C CA . ILE A 1 86 ? 20.295 -8.917 -18.083 1.00 76.50 86 ILE A CA 1
ATOM 695 C C . ILE A 1 86 ? 20.015 -10.421 -18.215 1.00 76.50 86 ILE A C 1
ATOM 697 O O . ILE A 1 86 ? 20.575 -11.078 -19.090 1.00 76.50 86 ILE A O 1
ATOM 701 N N . PHE A 1 87 ? 19.182 -10.976 -17.336 1.00 71.19 87 PHE A N 1
ATOM 702 C CA . PHE A 1 87 ? 18.862 -12.400 -17.288 1.00 71.19 87 PHE A CA 1
ATOM 703 C C . PHE A 1 87 ? 17.444 -12.636 -17.816 1.00 71.19 87 PHE A C 1
ATOM 705 O O . PHE A 1 87 ? 16.522 -12.893 -17.047 1.00 71.19 87 PHE A O 1
ATOM 712 N N . GLU A 1 88 ? 17.299 -12.548 -19.138 1.00 66.31 88 GLU A N 1
ATOM 713 C CA . GLU A 1 88 ? 16.023 -12.702 -19.856 1.00 66.31 88 GLU A CA 1
ATOM 714 C C . GLU A 1 88 ? 15.460 -14.142 -19.776 1.00 66.31 88 GLU A C 1
ATOM 716 O O . GLU A 1 88 ? 14.259 -14.352 -19.892 1.00 66.31 88 GLU A O 1
ATOM 721 N N . GLU A 1 89 ? 16.305 -15.142 -19.489 1.00 66.56 89 GLU A N 1
ATOM 722 C CA . GLU A 1 89 ? 15.920 -16.558 -19.340 1.00 66.56 89 GLU A CA 1
ATOM 723 C C . GLU A 1 89 ? 15.764 -16.997 -17.870 1.00 66.56 89 GLU A C 1
ATOM 725 O O . GLU A 1 89 ? 16.371 -17.968 -17.402 1.00 66.56 89 GLU A O 1
ATOM 730 N N . ALA A 1 90 ? 14.960 -16.276 -17.091 1.00 67.19 90 ALA A N 1
ATOM 731 C CA . ALA A 1 90 ? 14.605 -16.720 -15.747 1.00 67.19 90 ALA A CA 1
ATOM 732 C C . ALA A 1 90 ? 13.532 -17.825 -15.799 1.00 67.19 90 ALA A C 1
ATOM 734 O O . ALA A 1 90 ? 12.580 -17.774 -16.570 1.00 67.19 90 ALA A O 1
ATOM 735 N N . THR A 1 91 ? 13.639 -18.842 -14.934 1.00 77.19 91 THR A N 1
ATOM 736 C CA . THR A 1 91 ? 12.528 -19.802 -14.781 1.00 77.19 91 THR A CA 1
ATOM 737 C C . THR A 1 91 ? 11.274 -19.081 -14.251 1.00 77.19 91 THR A C 1
ATOM 739 O O . THR A 1 91 ? 11.417 -18.181 -13.418 1.00 77.19 91 THR A O 1
ATOM 742 N N . PRO A 1 92 ? 10.043 -19.505 -14.607 1.00 76.31 92 PRO A N 1
ATOM 743 C CA . PRO A 1 92 ? 8.810 -18.823 -14.183 1.00 76.31 92 PRO A CA 1
ATOM 744 C C . PRO A 1 92 ? 8.673 -18.632 -12.661 1.00 76.31 92 PRO A C 1
ATOM 746 O O . PRO A 1 92 ? 8.112 -17.649 -12.183 1.00 76.31 92 PRO A O 1
ATOM 749 N N . LEU A 1 93 ? 9.222 -19.560 -11.867 1.00 74.94 93 LEU A N 1
ATOM 750 C CA . LEU A 1 93 ? 9.252 -19.459 -10.403 1.00 74.94 93 LEU A CA 1
ATOM 751 C C . LEU A 1 93 ? 10.135 -18.303 -9.908 1.00 74.94 93 LEU A C 1
ATOM 753 O O . LEU A 1 93 ? 9.784 -17.639 -8.932 1.00 74.94 93 LEU A O 1
ATOM 757 N N . VAL A 1 94 ? 11.269 -18.063 -10.573 1.00 76.38 94 VAL A N 1
ATOM 758 C CA . VAL A 1 94 ? 12.203 -16.980 -10.235 1.00 76.38 94 VAL A CA 1
ATOM 759 C C . VAL A 1 94 ? 11.581 -15.624 -10.554 1.00 76.38 94 VAL A C 1
ATOM 761 O O . VAL A 1 94 ? 11.667 -14.723 -9.722 1.00 76.38 94 VAL A O 1
ATOM 764 N N . GLU A 1 95 ? 10.879 -15.493 -11.681 1.00 74.06 95 GLU A N 1
ATOM 765 C CA . GLU A 1 95 ? 10.173 -14.255 -12.036 1.00 74.06 95 GLU A CA 1
ATOM 766 C C . GLU A 1 95 ? 9.086 -13.891 -11.020 1.00 74.06 95 GLU A C 1
ATOM 768 O O . GLU A 1 95 ? 9.035 -12.761 -10.531 1.00 74.06 95 GLU A O 1
ATOM 773 N N . ILE A 1 96 ? 8.237 -14.854 -10.643 1.00 76.88 96 ILE A N 1
ATOM 774 C CA . ILE A 1 96 ? 7.169 -14.622 -9.660 1.00 76.88 96 ILE A CA 1
ATOM 775 C C . ILE A 1 96 ? 7.768 -14.211 -8.310 1.00 76.88 96 ILE A C 1
ATOM 777 O O . ILE A 1 96 ? 7.327 -13.229 -7.704 1.00 76.88 96 ILE A O 1
ATOM 781 N N . ALA A 1 97 ? 8.791 -14.932 -7.838 1.00 76.75 97 ALA A N 1
ATOM 782 C CA . ALA A 1 97 ? 9.467 -14.615 -6.582 1.00 76.75 97 ALA A CA 1
ATOM 783 C C . ALA A 1 97 ? 10.088 -13.210 -6.609 1.00 76.75 97 ALA A C 1
ATOM 785 O O . ALA A 1 97 ? 10.000 -12.467 -5.629 1.00 76.75 97 ALA A O 1
ATOM 786 N N . PHE A 1 98 ? 10.662 -12.824 -7.744 1.00 76.62 98 PHE A N 1
ATOM 787 C CA . PHE A 1 98 ? 11.272 -11.523 -7.958 1.00 76.62 98 PHE A CA 1
ATOM 788 C C . PHE A 1 98 ? 10.243 -10.378 -7.942 1.00 76.62 98 PHE A C 1
ATOM 790 O O . PHE A 1 98 ? 10.430 -9.387 -7.227 1.00 76.62 98 PHE A O 1
ATOM 797 N N . TRP A 1 99 ? 9.106 -10.540 -8.626 1.00 76.75 99 TRP A N 1
ATOM 798 C CA . TRP A 1 99 ? 8.003 -9.574 -8.586 1.00 76.75 99 TRP A CA 1
ATOM 799 C C . TRP A 1 99 ? 7.429 -9.405 -7.177 1.00 76.75 99 TRP A C 1
ATOM 801 O O . TRP A 1 99 ? 7.196 -8.276 -6.731 1.00 76.75 99 TRP A O 1
ATOM 811 N N . ILE A 1 100 ? 7.246 -10.506 -6.444 1.00 80.19 100 ILE A N 1
ATOM 812 C CA . ILE A 1 100 ? 6.800 -10.468 -5.045 1.00 80.19 100 ILE A CA 1
ATOM 813 C C . ILE A 1 100 ? 7.829 -9.733 -4.180 1.00 80.19 100 ILE A C 1
ATOM 815 O O . ILE A 1 100 ? 7.447 -8.894 -3.358 1.00 80.19 100 ILE A O 1
ATOM 819 N N . PHE A 1 101 ? 9.120 -10.013 -4.375 1.00 77.75 101 PHE A N 1
ATOM 820 C CA . PHE A 1 101 ? 10.205 -9.408 -3.608 1.00 77.75 101 PHE A CA 1
ATOM 821 C C . PHE A 1 101 ? 10.274 -7.891 -3.812 1.00 77.75 101 PHE A C 1
ATOM 823 O O . PHE A 1 101 ? 10.273 -7.151 -2.826 1.00 77.75 101 PHE A O 1
ATOM 830 N N . ILE A 1 102 ? 10.253 -7.411 -5.061 1.00 75.00 102 ILE A N 1
ATOM 831 C CA . ILE A 1 102 ? 10.278 -5.972 -5.362 1.00 75.00 102 ILE A CA 1
ATOM 832 C C . ILE A 1 102 ? 9.091 -5.259 -4.711 1.00 75.00 102 ILE A C 1
ATOM 834 O O . ILE A 1 102 ? 9.290 -4.298 -3.963 1.00 75.00 102 ILE A O 1
ATOM 838 N N . ASN A 1 103 ? 7.869 -5.752 -4.929 1.00 74.50 103 ASN A N 1
ATOM 839 C CA . ASN A 1 103 ? 6.664 -5.108 -4.402 1.00 74.50 103 ASN A CA 1
ATOM 840 C C . ASN A 1 103 ? 6.634 -5.115 -2.866 1.00 74.50 103 ASN A C 1
ATOM 842 O O . ASN A 1 103 ? 6.337 -4.097 -2.234 1.00 74.50 103 ASN A O 1
ATOM 846 N N . SER A 1 104 ? 7.011 -6.239 -2.253 1.00 77.19 104 SER A N 1
ATOM 847 C CA . SER A 1 104 ? 7.055 -6.367 -0.793 1.00 77.19 104 SER A CA 1
ATOM 848 C C . SER A 1 104 ? 8.140 -5.485 -0.180 1.00 77.19 104 SER A C 1
ATOM 850 O O . SER A 1 104 ? 7.907 -4.874 0.860 1.00 77.19 104 SER A O 1
ATOM 852 N N . SER A 1 105 ? 9.305 -5.369 -0.825 1.00 75.38 105 SER A N 1
ATOM 853 C CA . SER A 1 105 ? 10.417 -4.542 -0.340 1.00 75.38 105 SER A CA 1
ATOM 854 C C . SER A 1 105 ? 10.058 -3.054 -0.301 1.00 75.38 105 SER A C 1
ATOM 856 O O . SER A 1 105 ? 10.384 -2.377 0.674 1.00 75.38 105 SER A O 1
ATOM 858 N N . LEU A 1 106 ? 9.313 -2.562 -1.298 1.00 72.75 106 LEU A N 1
ATOM 859 C CA . LEU A 1 106 ? 8.808 -1.189 -1.337 1.00 72.75 106 LEU A CA 1
ATOM 860 C C . LEU A 1 106 ? 7.796 -0.934 -0.218 1.00 72.75 106 LEU A C 1
ATOM 862 O O . LEU A 1 106 ? 7.902 0.073 0.484 1.00 72.75 106 LEU A O 1
ATOM 866 N N . LEU A 1 107 ? 6.854 -1.859 -0.007 1.00 77.81 107 LEU A N 1
ATOM 867 C CA . LEU A 1 107 ? 5.870 -1.767 1.077 1.00 77.81 107 LEU A CA 1
ATOM 868 C C . LEU A 1 107 ? 6.536 -1.810 2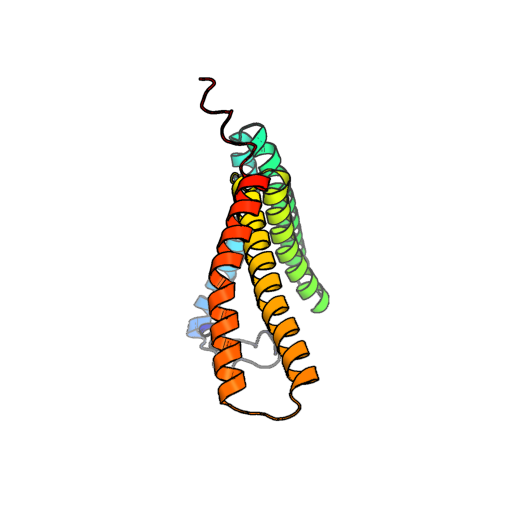.455 1.00 77.81 107 LEU A C 1
ATOM 870 O O . LEU A 1 107 ? 6.198 -1.003 3.319 1.00 77.81 107 LEU A O 1
ATOM 874 N N . LEU A 1 108 ? 7.514 -2.698 2.654 1.00 76.31 108 LEU A N 1
ATOM 875 C CA . LEU A 1 108 ? 8.282 -2.781 3.897 1.00 76.31 108 LEU A CA 1
ATOM 876 C C . LEU A 1 108 ? 9.104 -1.518 4.134 1.00 76.31 108 LEU A C 1
ATOM 878 O O . LEU A 1 108 ? 9.113 -0.998 5.245 1.00 76.31 108 LEU A O 1
ATOM 882 N N . ALA A 1 109 ? 9.773 -0.997 3.110 1.00 73.12 109 ALA A N 1
ATOM 883 C CA . ALA A 1 109 ? 10.549 0.227 3.234 1.00 73.12 109 ALA A CA 1
ATOM 884 C C . ALA A 1 109 ? 9.665 1.436 3.532 1.00 73.12 109 ALA A C 1
ATOM 886 O O . ALA A 1 109 ? 10.024 2.254 4.376 1.00 73.12 109 ALA A O 1
ATOM 887 N N . MET A 1 110 ? 8.491 1.513 2.901 1.00 71.00 110 MET A N 1
ATOM 888 C CA . MET A 1 110 ? 7.479 2.520 3.203 1.00 71.00 110 MET A CA 1
ATOM 889 C C . MET A 1 110 ? 6.981 2.378 4.646 1.00 71.00 110 MET A C 1
ATOM 891 O O . MET A 1 110 ? 6.968 3.357 5.389 1.00 71.00 110 MET A O 1
ATOM 895 N N . ALA A 1 111 ? 6.643 1.163 5.081 1.00 72.69 111 ALA A N 1
ATOM 896 C CA . ALA A 1 111 ? 6.198 0.889 6.445 1.00 72.69 111 ALA A CA 1
ATOM 897 C C . ALA A 1 111 ? 7.274 1.246 7.483 1.00 72.69 111 ALA A C 1
ATOM 899 O O . ALA A 1 111 ? 6.970 1.884 8.488 1.00 72.69 111 ALA A O 1
ATOM 900 N N . ILE A 1 112 ? 8.539 0.904 7.226 1.00 69.19 112 ILE A N 1
ATOM 901 C CA . ILE A 1 112 ? 9.678 1.248 8.088 1.00 69.19 112 ILE A CA 1
ATOM 902 C C . ILE A 1 112 ? 9.912 2.763 8.095 1.00 69.19 112 ILE A C 1
ATOM 904 O O . ILE A 1 112 ? 10.125 3.333 9.165 1.00 69.19 112 ILE A O 1
ATOM 908 N N . ALA A 1 113 ? 9.846 3.431 6.940 1.00 67.38 113 ALA A N 1
ATOM 909 C CA . ALA A 1 113 ? 9.991 4.883 6.842 1.00 67.38 113 ALA A CA 1
ATOM 910 C C . ALA A 1 113 ? 8.899 5.614 7.641 1.00 67.38 113 ALA A C 1
ATOM 912 O O . ALA A 1 113 ? 9.185 6.571 8.360 1.00 67.38 113 ALA A O 1
ATOM 913 N N . ILE A 1 114 ? 7.667 5.113 7.568 1.00 64.94 114 ILE A N 1
ATOM 914 C CA . ILE A 1 114 ? 6.511 5.619 8.305 1.00 64.94 114 ILE A CA 1
ATOM 915 C C . ILE A 1 114 ? 6.661 5.389 9.817 1.00 64.94 114 ILE A C 1
ATOM 917 O O . ILE A 1 114 ? 6.580 6.345 10.587 1.00 64.94 114 ILE A O 1
ATOM 921 N N . LEU A 1 115 ? 6.894 4.143 10.242 1.00 64.12 115 LEU A N 1
ATOM 922 C CA . LEU A 1 115 ? 6.873 3.743 11.654 1.00 64.12 115 LEU A CA 1
ATOM 923 C C . LEU A 1 115 ? 8.090 4.238 12.435 1.00 64.12 115 LEU A C 1
ATOM 925 O O . LEU A 1 115 ? 7.975 4.574 13.609 1.00 64.12 115 LEU A O 1
ATOM 929 N N . ARG A 1 116 ? 9.271 4.252 11.811 1.00 63.91 116 ARG A N 1
ATOM 930 C CA . ARG A 1 116 ? 10.523 4.559 12.514 1.00 63.91 116 ARG A CA 1
ATOM 931 C C . ARG A 1 116 ? 10.851 6.049 12.532 1.00 63.91 116 ARG A C 1
ATOM 933 O O . ARG A 1 116 ? 11.614 6.478 13.394 1.00 63.91 116 ARG A O 1
ATOM 940 N N . TYR A 1 117 ? 10.310 6.825 11.594 1.00 57.34 117 TYR A N 1
ATOM 941 C CA . TYR A 1 117 ? 10.722 8.216 11.406 1.00 57.34 117 TYR A CA 1
ATOM 942 C C . TYR A 1 117 ? 9.582 9.237 11.427 1.00 57.34 117 TYR A C 1
ATOM 944 O O . TYR A 1 117 ? 9.838 10.396 11.102 1.00 57.34 117 TYR A O 1
ATOM 952 N N . ASN A 1 118 ? 8.365 8.837 11.825 1.00 58.94 118 ASN A N 1
ATOM 953 C CA . ASN A 1 118 ? 7.235 9.737 12.094 1.00 58.94 118 ASN A CA 1
ATOM 954 C C . ASN A 1 118 ? 7.016 10.802 11.009 1.00 58.94 118 ASN A C 1
ATOM 956 O O . ASN A 1 118 ? 6.812 11.978 11.293 1.00 58.94 118 ASN A O 1
ATOM 960 N N . LEU A 1 119 ? 7.050 10.374 9.745 1.00 54.78 119 LEU A N 1
ATOM 961 C CA . LEU A 1 119 ? 7.097 11.249 8.567 1.00 54.78 119 LEU A CA 1
ATOM 962 C C . LEU A 1 119 ? 5.862 12.171 8.405 1.00 54.78 119 LEU A C 1
ATOM 964 O O . LEU A 1 119 ? 5.898 13.087 7.594 1.00 54.78 119 LEU A O 1
ATOM 968 N N . TRP A 1 120 ? 4.788 11.936 9.174 1.00 54.12 120 TRP A N 1
ATOM 969 C CA . TRP A 1 120 ? 3.479 12.605 9.072 1.00 54.12 120 TRP A CA 1
ATOM 970 C C . TRP A 1 120 ? 2.792 12.834 10.435 1.00 54.12 120 TRP A C 1
ATOM 972 O O . TRP A 1 120 ? 1.576 12.675 10.532 1.00 54.12 120 TRP A O 1
ATOM 982 N N . ASP A 1 121 ? 3.541 13.078 11.520 1.00 61.91 121 ASP A N 1
ATOM 983 C CA . ASP A 1 121 ? 2.967 13.090 12.885 1.00 61.91 121 ASP A CA 1
ATOM 984 C C . ASP A 1 121 ? 2.078 11.857 13.145 1.00 61.91 121 ASP A C 1
ATOM 986 O O . ASP A 1 121 ? 1.027 11.910 13.790 1.00 61.91 121 ASP A O 1
ATOM 990 N N . ILE A 1 122 ? 2.487 10.707 12.599 1.00 60.62 122 ILE A N 1
ATOM 991 C CA . ILE A 1 122 ? 1.699 9.475 12.653 1.00 60.62 122 ILE A CA 1
ATOM 992 C C . ILE A 1 122 ? 1.492 9.030 14.088 1.00 60.62 122 ILE A C 1
ATOM 994 O O . ILE A 1 122 ? 0.450 8.466 14.381 1.00 60.62 122 ILE A O 1
ATOM 998 N N . ASP A 1 123 ? 2.384 9.381 15.007 1.00 61.66 123 ASP A N 1
ATOM 999 C CA . ASP A 1 123 ? 2.150 9.231 16.436 1.00 61.66 123 ASP A CA 1
ATOM 1000 C C . ASP A 1 123 ? 0.807 9.827 16.909 1.00 61.66 123 ASP A C 1
ATOM 1002 O O . ASP A 1 123 ? 0.147 9.249 17.775 1.00 61.66 123 ASP A O 1
ATOM 1006 N N . LEU A 1 124 ? 0.361 10.970 16.368 1.00 65.50 124 LEU A N 1
ATOM 1007 C CA . LEU A 1 124 ? -0.955 11.541 16.678 1.00 65.50 124 LEU A CA 1
ATOM 1008 C C . LEU A 1 124 ? -2.082 10.658 16.133 1.00 65.50 124 LEU A C 1
ATOM 1010 O O . LEU A 1 124 ? -3.039 10.374 16.855 1.00 65.50 124 LEU A O 1
ATOM 1014 N N . ILE A 1 125 ? -1.950 10.202 14.887 1.00 69.06 125 ILE A N 1
ATOM 1015 C CA . ILE A 1 125 ? -2.923 9.317 14.238 1.00 69.06 125 ILE A CA 1
ATOM 1016 C C . ILE A 1 125 ? -2.969 7.962 14.953 1.00 69.06 125 ILE A C 1
ATOM 1018 O O . ILE A 1 125 ? -4.052 7.501 15.272 1.00 69.06 125 ILE A O 1
ATOM 1022 N N . ILE A 1 126 ? -1.832 7.350 15.287 1.00 68.56 126 ILE A N 1
ATOM 1023 C CA . ILE A 1 126 ? -1.725 6.087 16.028 1.00 68.56 126 ILE A CA 1
ATOM 1024 C C . ILE A 1 126 ? -2.369 6.229 17.399 1.00 68.56 126 ILE A C 1
ATOM 1026 O O . ILE A 1 126 ? -3.203 5.400 17.747 1.00 68.56 126 ILE A O 1
ATOM 1030 N N . ARG A 1 127 ? -2.039 7.275 18.170 1.00 66.00 127 ARG A N 1
ATOM 1031 C CA . ARG A 1 127 ? -2.655 7.498 19.488 1.00 66.00 127 ARG A CA 1
ATOM 1032 C C . ARG A 1 127 ? -4.170 7.631 19.372 1.00 66.00 127 ARG A C 1
ATOM 1034 O O . ARG A 1 127 ? -4.891 6.989 20.131 1.00 66.00 127 ARG A O 1
ATOM 1041 N N . ARG A 1 128 ? -4.651 8.405 18.397 1.00 72.88 128 ARG A N 1
ATOM 1042 C CA . ARG A 1 128 ? -6.081 8.635 18.172 1.00 72.88 128 ARG A CA 1
ATOM 1043 C C . ARG A 1 128 ? -6.793 7.371 17.674 1.00 72.88 128 ARG A C 1
ATOM 1045 O O . ARG A 1 128 ? -7.846 7.024 18.194 1.00 72.88 128 ARG A O 1
ATOM 1052 N N . THR A 1 129 ? -6.200 6.633 16.740 1.00 72.69 129 THR A N 1
ATOM 1053 C CA . THR A 1 129 ? -6.737 5.374 16.207 1.00 72.69 129 THR A CA 1
ATOM 1054 C C . THR A 1 129 ? -6.713 4.267 17.255 1.00 72.69 129 THR A C 1
ATOM 1056 O O . THR A 1 129 ? -7.698 3.549 17.369 1.00 72.69 129 THR A O 1
ATOM 1059 N N . LEU A 1 130 ? -5.658 4.144 18.069 1.00 74.12 130 LEU A N 1
ATOM 1060 C CA . LEU A 1 130 ? -5.609 3.198 19.190 1.00 74.12 130 LEU A CA 1
ATOM 1061 C C . LEU A 1 130 ? -6.665 3.530 20.238 1.00 74.12 130 LEU A C 1
ATOM 1063 O O . LEU A 1 130 ? -7.365 2.625 20.675 1.00 74.12 130 LEU A O 1
ATOM 1067 N N . GLN A 1 131 ? -6.813 4.805 20.611 1.00 73.38 131 GLN A N 1
ATOM 1068 C CA . GLN A 1 131 ? -7.861 5.248 21.532 1.00 73.38 131 GLN A CA 1
ATOM 1069 C C . GLN A 1 131 ? -9.254 4.915 20.994 1.00 73.38 131 GLN A C 1
ATOM 1071 O O . GLN A 1 131 ? -10.036 4.293 21.708 1.00 73.38 131 GLN A O 1
ATOM 1076 N N . TYR A 1 132 ? -9.558 5.261 19.737 1.00 73.19 132 TYR A N 1
ATOM 1077 C CA . TYR A 1 132 ? -10.850 4.931 19.130 1.00 73.19 132 TYR A CA 1
ATOM 1078 C C . TYR A 1 132 ? -11.051 3.423 18.987 1.00 73.19 132 TYR A C 1
ATOM 1080 O O . TYR A 1 132 ? -12.129 2.934 19.292 1.00 73.19 132 TYR A O 1
ATOM 1088 N N . THR A 1 133 ? -10.026 2.666 18.594 1.00 76.06 133 THR A N 1
ATOM 1089 C CA . THR A 1 133 ? -10.123 1.204 18.447 1.00 76.06 133 THR A CA 1
ATOM 1090 C C . THR A 1 133 ? -10.328 0.526 19.799 1.00 76.06 133 THR A C 1
ATOM 1092 O O . THR A 1 133 ? -11.172 -0.359 19.906 1.00 76.06 133 THR A O 1
ATOM 1095 N N . LEU A 1 134 ? -9.624 0.960 20.850 1.00 76.81 134 LEU A N 1
ATOM 1096 C CA . LEU A 1 134 ? -9.834 0.483 22.221 1.00 76.81 134 LEU A CA 1
ATOM 1097 C C . LEU A 1 134 ? -11.226 0.857 22.734 1.00 76.81 134 LEU A C 1
ATOM 1099 O O . LEU A 1 134 ? -11.909 0.003 23.289 1.00 76.81 134 LEU A O 1
ATOM 1103 N N . LEU A 1 135 ? -11.664 2.102 22.524 1.00 71.12 135 LEU A N 1
ATOM 1104 C CA . LEU A 1 135 ? -12.990 2.585 22.918 1.00 71.12 135 LEU A CA 1
ATOM 1105 C C . LEU A 1 135 ? -14.097 1.782 22.226 1.00 71.12 135 LEU A C 1
ATOM 1107 O O . LEU A 1 135 ? -14.982 1.244 22.889 1.00 71.12 135 LEU A O 1
ATOM 1111 N N . THR A 1 136 ? -14.033 1.671 20.900 1.00 73.69 136 THR A N 1
ATOM 1112 C CA . THR A 1 136 ? -14.988 0.909 20.092 1.00 73.69 136 THR A CA 1
ATOM 1113 C C . THR A 1 136 ? -14.939 -0.575 20.442 1.00 73.69 136 THR A C 1
ATOM 1115 O O . THR A 1 136 ? -15.990 -1.193 20.591 1.00 73.69 136 THR A O 1
ATOM 1118 N N . GLY A 1 137 ? -13.749 -1.145 20.639 1.00 83.81 137 GLY A N 1
ATOM 1119 C CA . GLY A 1 137 ? -13.570 -2.538 21.045 1.00 83.81 137 GLY A CA 1
ATOM 1120 C C . GLY A 1 137 ? -14.169 -2.832 22.419 1.00 83.81 137 GLY A C 1
ATOM 1121 O O . GLY A 1 137 ? -14.897 -3.810 22.568 1.00 83.81 137 GLY A O 1
ATOM 1122 N N . LEU A 1 138 ? -13.944 -1.961 23.407 1.00 76.06 138 LEU A N 1
ATOM 1123 C CA . LEU A 1 138 ? -14.542 -2.090 24.736 1.00 76.06 138 LEU A CA 1
ATOM 1124 C C . LEU A 1 138 ? -16.068 -1.953 24.670 1.00 76.06 138 LEU A C 1
ATOM 1126 O O . LEU A 1 138 ? -16.782 -2.734 25.293 1.00 76.06 138 LEU A O 1
ATOM 1130 N N . LEU A 1 139 ? -16.577 -1.000 23.885 1.00 74.44 139 LEU A N 1
ATOM 1131 C CA . LEU A 1 139 ? -18.013 -0.808 23.692 1.00 74.44 139 LEU A CA 1
ATOM 1132 C C . LEU A 1 139 ? -18.666 -2.039 23.045 1.00 74.44 139 LEU A C 1
ATOM 1134 O O . LEU A 1 139 ? -19.722 -2.475 23.504 1.00 74.44 139 LEU A O 1
ATOM 1138 N N . LEU A 1 140 ? -18.019 -2.642 22.043 1.00 77.62 140 LEU A N 1
ATOM 1139 C CA . LEU A 1 140 ? -18.459 -3.906 21.449 1.00 77.62 140 LEU A CA 1
ATOM 1140 C C . LEU A 1 140 ? -18.407 -5.056 22.459 1.00 77.62 140 LEU A C 1
ATOM 1142 O O . LEU A 1 140 ? -19.365 -5.817 22.550 1.00 77.62 140 LEU A O 1
ATOM 1146 N N . LEU A 1 141 ? -17.335 -5.172 23.246 1.00 78.75 141 LEU A N 1
ATOM 1147 C CA . LEU A 1 141 ? -17.194 -6.224 24.257 1.00 78.75 141 LEU A CA 1
ATOM 1148 C C . LEU A 1 141 ? -18.308 -6.126 25.306 1.00 78.75 141 LEU A C 1
ATOM 1150 O O . LEU A 1 141 ? -18.954 -7.125 25.608 1.00 78.75 141 LEU A O 1
ATOM 1154 N N . VAL A 1 142 ? -18.599 -4.923 25.803 1.00 73.69 142 VAL A N 1
ATOM 1155 C CA . VAL A 1 142 ? -19.706 -4.685 26.741 1.00 73.69 142 VAL A CA 1
ATOM 1156 C C . VAL A 1 142 ? -21.059 -4.983 26.091 1.00 73.69 142 VAL A C 1
ATOM 1158 O O . VAL A 1 142 ? -21.906 -5.618 26.722 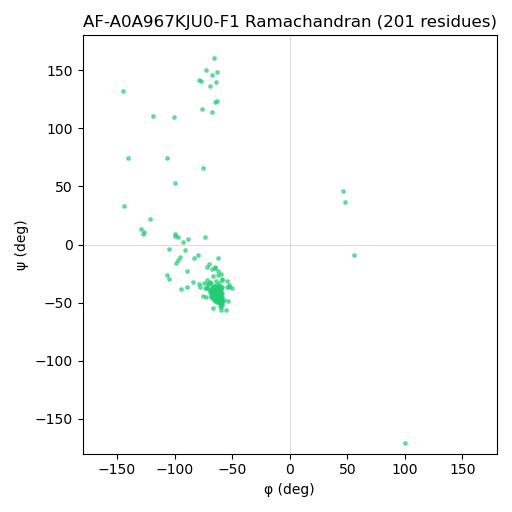1.00 73.69 142 VAL A O 1
ATOM 1161 N N . TYR A 1 143 ? -21.268 -4.574 24.837 1.00 66.94 143 TYR A N 1
ATOM 1162 C CA . TYR A 1 143 ? -22.494 -4.857 24.085 1.00 66.94 143 TYR A CA 1
ATOM 1163 C C . TYR A 1 143 ? -22.730 -6.365 23.935 1.00 66.94 143 TYR A C 1
ATOM 1165 O O . TYR A 1 143 ? -23.758 -6.880 24.381 1.00 66.94 143 TYR A O 1
ATOM 1173 N N . PHE A 1 144 ? -21.755 -7.087 23.379 1.00 73.38 144 PHE A N 1
ATOM 1174 C CA . PHE A 1 144 ? -21.846 -8.531 23.191 1.00 73.38 144 PHE A CA 1
ATOM 1175 C C . PHE A 1 144 ? -21.914 -9.267 24.526 1.00 73.38 144 PHE A C 1
ATOM 1177 O O . PHE A 1 144 ? -22.740 -10.160 24.670 1.00 73.38 144 PHE A O 1
ATOM 1184 N N . GLY A 1 145 ? -21.122 -8.863 25.522 1.00 77.38 145 GLY A N 1
ATOM 1185 C CA . GLY A 1 145 ? -21.139 -9.450 26.860 1.00 77.38 145 GLY A CA 1
ATOM 1186 C C . GLY A 1 145 ? -22.498 -9.307 27.545 1.00 77.38 145 GLY A C 1
ATOM 1187 O O . GLY A 1 145 ? -23.003 -10.276 28.106 1.00 77.38 145 GLY A O 1
ATOM 1188 N N . THR A 1 146 ? -23.140 -8.141 27.432 1.00 67.12 146 THR A N 1
ATOM 1189 C CA . THR A 1 146 ? -24.485 -7.910 27.988 1.00 67.12 146 THR A CA 1
ATOM 1190 C C . THR A 1 146 ? -25.520 -8.796 27.302 1.00 67.12 146 THR A C 1
ATOM 1192 O O . THR A 1 146 ? -26.315 -9.443 27.982 1.00 67.12 146 THR A O 1
ATOM 1195 N N . ILE A 1 147 ? -25.487 -8.876 25.968 1.00 69.38 147 ILE A N 1
ATOM 1196 C CA . ILE A 1 147 ? -26.380 -9.760 25.207 1.00 69.38 147 ILE A CA 1
ATOM 1197 C C . ILE A 1 147 ? -26.166 -11.217 25.618 1.00 69.38 147 ILE A C 1
ATOM 1199 O O . ILE A 1 147 ? -27.139 -11.912 25.897 1.00 69.38 147 ILE A O 1
ATOM 1203 N N . PHE A 1 148 ? -24.914 -11.666 25.711 1.00 74.00 148 PHE A N 1
ATOM 1204 C CA . PHE A 1 148 ? -24.573 -13.050 26.033 1.00 74.00 148 PHE A CA 1
ATOM 1205 C C . PHE A 1 148 ? -25.008 -13.435 27.452 1.00 74.00 148 PHE A C 1
ATOM 1207 O O . PHE A 1 148 ? -25.601 -14.495 27.653 1.00 74.00 148 PHE A O 1
ATOM 1214 N N . VAL A 1 149 ? -24.766 -12.561 28.437 1.00 74.31 149 VAL A N 1
ATOM 1215 C CA . VAL A 1 149 ? -25.189 -12.770 29.830 1.00 74.31 149 VAL A CA 1
ATOM 1216 C C . VAL A 1 149 ? -26.707 -12.806 29.930 1.00 74.31 149 VAL A C 1
ATOM 1218 O O . VAL A 1 149 ? -27.247 -13.722 30.549 1.00 74.31 149 VAL A O 1
ATOM 1221 N N . LEU A 1 150 ? -27.411 -11.858 29.302 1.00 67.19 150 LEU A N 1
ATOM 1222 C CA . LEU A 1 150 ? -28.869 -11.853 29.363 1.00 67.19 150 LEU A CA 1
ATOM 1223 C C . LEU A 1 150 ? -29.447 -13.069 28.640 1.00 67.19 150 LEU A C 1
ATOM 1225 O O . LEU A 1 150 ? -30.293 -13.752 29.208 1.00 67.19 150 LEU A O 1
ATOM 1229 N N . GLN A 1 151 ? -28.948 -13.416 27.455 1.00 66.00 151 GLN A N 1
ATOM 1230 C CA . GLN A 1 151 ? -29.382 -14.618 26.746 1.00 66.00 151 GLN A CA 1
ATOM 1231 C C . GLN A 1 151 ? -29.146 -15.891 27.574 1.00 66.00 151 GLN A C 1
ATOM 1233 O O . GLN A 1 151 ? -30.038 -16.733 27.629 1.00 66.00 151 GLN A O 1
ATOM 1238 N N . SER A 1 152 ? -28.002 -16.015 28.255 1.00 67.81 152 SER A N 1
ATOM 1239 C CA . SER A 1 152 ? -27.684 -17.150 29.136 1.00 67.81 152 SER A CA 1
ATOM 1240 C C . SER A 1 152 ? -28.633 -17.243 30.336 1.00 67.81 152 SER A C 1
ATOM 1242 O O . SER A 1 152 ? -29.216 -18.299 30.588 1.00 67.81 152 SER A O 1
ATOM 1244 N N . LEU A 1 153 ? -28.865 -16.127 31.033 1.00 67.25 153 LEU A N 1
ATOM 1245 C CA . LEU A 1 153 ? -29.777 -16.076 32.179 1.00 67.25 153 LEU A CA 1
ATOM 1246 C C . LEU A 1 153 ? -31.226 -16.373 31.764 1.00 67.25 153 LEU A C 1
ATOM 1248 O O . LEU A 1 153 ? -31.903 -17.161 32.417 1.00 67.25 153 LEU A O 1
ATOM 1252 N N . PHE A 1 154 ? -31.698 -15.807 30.650 1.00 63.09 154 PHE A N 1
ATOM 1253 C CA . PHE A 1 154 ? -33.054 -16.059 30.151 1.00 63.09 154 PHE A CA 1
ATOM 1254 C C . PHE A 1 154 ? -33.228 -17.477 29.587 1.00 63.09 154 PHE A C 1
ATOM 1256 O O . PHE A 1 154 ? -34.299 -18.065 29.750 1.00 63.09 154 PHE A O 1
ATOM 1263 N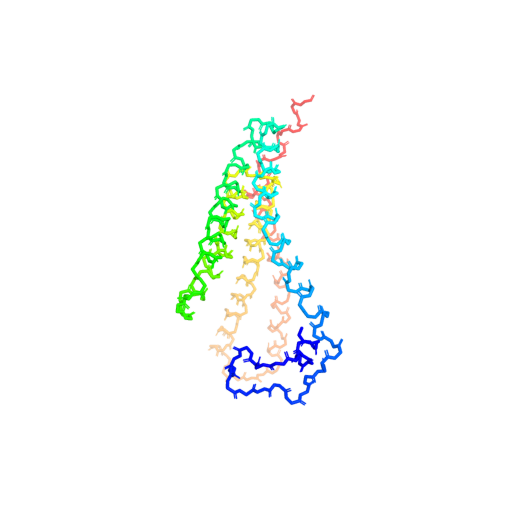 N . ALA A 1 155 ? -32.196 -18.055 28.964 1.00 63.38 155 ALA A N 1
ATOM 1264 C CA . ALA A 1 155 ? -32.223 -19.443 28.504 1.00 63.38 155 ALA A CA 1
ATOM 1265 C C . ALA A 1 155 ? -32.234 -20.437 29.676 1.00 63.38 155 ALA A C 1
ATOM 1267 O O . ALA A 1 155 ? -32.977 -21.417 29.628 1.00 63.38 155 ALA A O 1
ATOM 1268 N N . GLY A 1 156 ? -31.455 -20.167 30.729 1.00 60.41 156 GLY A N 1
ATOM 1269 C CA . GLY A 1 156 ? -31.386 -21.013 31.922 1.00 60.41 156 GLY A CA 1
ATOM 1270 C C . GLY A 1 156 ? -32.631 -20.946 32.808 1.00 60.41 156 GLY A C 1
ATOM 1271 O O . GLY A 1 156 ? -32.970 -21.937 33.447 1.00 60.41 156 GLY A O 1
ATOM 1272 N N . VAL A 1 157 ? -33.329 -19.806 32.836 1.00 57.47 157 VAL A N 1
ATOM 1273 C CA . VAL A 1 157 ? -34.503 -19.611 33.704 1.00 57.47 157 VAL A CA 1
ATOM 1274 C C . VAL A 1 157 ? -35.812 -20.031 33.033 1.00 57.47 157 VAL A C 1
ATOM 1276 O O . VAL A 1 157 ? -36.687 -20.560 33.715 1.00 57.47 157 VAL A O 1
ATOM 1279 N N . THR A 1 158 ? -35.983 -19.810 31.724 1.00 54.69 158 THR A N 1
ATOM 1280 C CA . THR A 1 158 ? -37.351 -19.764 31.179 1.00 54.69 158 THR A CA 1
ATOM 1281 C C . THR A 1 158 ? -37.762 -20.977 30.349 1.00 54.69 158 THR A C 1
ATOM 1283 O O . THR A 1 158 ? -38.954 -21.253 30.306 1.00 54.69 158 THR A O 1
ATOM 1286 N N . GLY A 1 159 ? -36.862 -21.728 29.699 1.00 55.78 159 GLY A N 1
ATOM 1287 C CA . GLY A 1 159 ? -37.195 -22.971 28.963 1.00 55.78 159 GLY A CA 1
ATOM 1288 C C . GLY A 1 159 ? -38.280 -22.890 27.858 1.00 55.78 159 GLY A C 1
ATOM 1289 O O . GLY A 1 159 ? -38.445 -23.837 27.093 1.00 55.78 159 GLY A O 1
ATOM 1290 N N . GLN A 1 160 ? -39.009 -21.776 27.724 1.00 54.50 160 GLN A N 1
ATOM 1291 C CA . GLN A 1 160 ? -40.143 -21.576 26.829 1.00 54.50 160 GLN A CA 1
ATOM 1292 C C . GLN A 1 160 ? -40.173 -20.141 26.286 1.00 54.50 160 GLN A C 1
ATOM 1294 O O . GLN A 1 160 ? -40.045 -19.148 27.003 1.00 54.50 160 GLN A O 1
ATOM 1299 N N . ARG A 1 161 ? -40.347 -20.052 24.965 1.00 54.38 161 ARG A N 1
ATOM 1300 C CA . ARG A 1 161 ? -40.300 -18.839 24.138 1.00 54.38 161 ARG A CA 1
ATOM 1301 C C . ARG A 1 161 ? -41.569 -17.982 24.285 1.00 54.38 161 ARG A C 1
ATOM 1303 O O . ARG A 1 161 ? -42.323 -17.848 23.327 1.00 54.38 161 ARG A O 1
ATOM 1310 N N . SER A 1 162 ? -41.837 -17.396 25.452 1.00 56.72 162 SER A N 1
ATOM 1311 C CA . SER A 1 162 ? -42.907 -16.390 25.539 1.00 56.72 162 SER A CA 1
ATOM 1312 C C . SER A 1 162 ? -42.426 -15.059 24.951 1.00 56.72 162 SER A C 1
ATOM 1314 O O . SER A 1 162 ? -41.479 -14.444 25.442 1.00 56.72 162 SER A O 1
ATOM 1316 N N . GLN A 1 163 ? -43.076 -14.622 23.873 1.00 55.56 163 GLN A N 1
ATOM 1317 C CA . GLN A 1 163 ? -42.714 -13.451 23.064 1.00 55.56 163 GLN A CA 1
ATOM 1318 C C . GLN A 1 163 ? -42.700 -12.145 23.882 1.00 55.56 163 GLN A C 1
ATOM 1320 O O . GLN A 1 163 ? -41.891 -11.257 23.626 1.00 55.56 163 GLN A O 1
ATOM 1325 N N . VAL A 1 164 ? -43.530 -12.067 24.927 1.00 60.78 164 VAL A N 1
ATOM 1326 C CA . VAL A 1 164 ? -43.600 -10.928 25.857 1.00 60.78 164 VAL A CA 1
ATOM 1327 C C . VAL A 1 164 ? -42.330 -10.810 26.701 1.00 60.78 164 VAL A C 1
ATOM 1329 O O . VAL A 1 164 ? -41.833 -9.706 26.911 1.00 60.78 164 VAL A O 1
ATOM 1332 N N . VAL A 1 165 ? -41.759 -11.940 27.131 1.00 62.09 165 VAL A N 1
ATOM 1333 C CA . VAL A 1 165 ? -40.510 -11.952 27.907 1.00 62.09 165 VAL A CA 1
ATOM 1334 C C . VAL A 1 165 ? -39.366 -11.441 27.046 1.00 62.09 165 VAL A C 1
ATOM 1336 O O . VAL A 1 165 ? -38.615 -10.589 27.494 1.00 62.09 165 VAL A O 1
ATOM 1339 N N . VAL A 1 166 ? -39.288 -11.865 25.782 1.00 63.91 166 VAL A N 1
ATOM 1340 C CA . VAL A 1 166 ? -38.260 -11.381 24.848 1.00 63.91 166 VAL A CA 1
ATOM 1341 C C . VAL A 1 166 ? -38.352 -9.865 24.670 1.00 63.91 166 VAL A C 1
ATOM 1343 O O . VAL A 1 166 ? -37.337 -9.186 24.780 1.00 63.91 166 VAL A O 1
ATOM 1346 N N . VAL A 1 167 ? -39.556 -9.320 24.471 1.00 61.84 167 VAL A N 1
ATOM 1347 C CA . VAL A 1 167 ? -39.763 -7.872 24.294 1.00 61.84 167 VAL A CA 1
ATOM 1348 C C . VAL A 1 167 ? -39.370 -7.086 25.548 1.00 61.84 167 VAL A C 1
ATOM 1350 O O . VAL A 1 167 ? -38.660 -6.085 25.440 1.00 61.84 167 VAL A O 1
ATOM 1353 N N . ILE A 1 168 ? -39.768 -7.550 26.737 1.00 68.00 168 ILE A N 1
ATOM 1354 C CA . ILE A 1 168 ? -39.395 -6.908 28.007 1.00 68.00 168 ILE A CA 1
ATOM 1355 C C . ILE A 1 168 ? -37.878 -6.991 28.224 1.00 68.00 168 ILE A C 1
ATOM 1357 O O . ILE A 1 168 ? -37.259 -5.995 28.605 1.00 68.00 168 ILE A O 1
ATOM 1361 N N . SER A 1 169 ? -37.251 -8.128 27.919 1.00 59.06 169 SER A N 1
ATOM 1362 C CA . SER A 1 169 ? -35.800 -8.298 28.013 1.00 59.06 169 SER A CA 1
ATOM 1363 C C . SER A 1 169 ? -35.056 -7.379 27.044 1.00 59.06 169 SER A C 1
ATOM 1365 O O . SER A 1 169 ? -34.101 -6.724 27.452 1.00 59.06 169 SER A O 1
ATOM 1367 N N . THR A 1 170 ? -35.505 -7.252 25.791 1.00 69.19 170 THR A N 1
ATOM 1368 C CA . THR A 1 170 ? -34.897 -6.344 24.805 1.00 69.19 170 THR A CA 1
ATOM 1369 C C . THR A 1 170 ? -35.044 -4.877 25.213 1.00 69.19 170 THR A C 1
ATOM 1371 O O . THR A 1 170 ? -34.071 -4.128 25.129 1.00 69.19 170 THR A O 1
ATOM 1374 N N . LEU A 1 171 ? -36.211 -4.466 25.724 1.00 70.62 171 LEU A N 1
ATOM 1375 C CA . LEU A 1 171 ? -36.423 -3.112 26.253 1.00 70.62 171 LEU A CA 1
ATOM 1376 C C . LEU A 1 171 ? -35.552 -2.830 27.485 1.00 70.62 171 LEU A C 1
ATOM 1378 O O . LEU A 1 171 ? -34.974 -1.751 27.596 1.00 70.62 171 LEU A O 1
ATOM 1382 N N . THR A 1 172 ? -35.399 -3.809 28.377 1.00 68.75 172 THR A N 1
ATOM 1383 C CA . THR A 1 172 ? -34.546 -3.685 29.570 1.00 68.75 172 THR A CA 1
ATOM 1384 C C . THR A 1 172 ? -33.069 -3.570 29.184 1.00 68.75 172 THR A C 1
ATOM 1386 O O . THR A 1 172 ? -32.359 -2.718 29.720 1.00 68.75 172 THR A O 1
ATOM 1389 N N . ILE A 1 173 ? -32.615 -4.360 28.200 1.00 66.69 173 ILE A N 1
ATOM 1390 C CA . ILE A 1 173 ? -31.266 -4.256 27.615 1.00 66.69 173 ILE A CA 1
ATOM 1391 C C . ILE A 1 173 ? -31.048 -2.861 27.028 1.00 66.69 173 ILE A C 1
ATOM 1393 O O . ILE A 1 173 ? -30.043 -2.219 27.331 1.00 66.69 173 ILE A O 1
ATOM 1397 N N . ALA A 1 174 ? -31.993 -2.371 26.223 1.00 67.50 174 ALA A N 1
ATOM 1398 C CA . ALA A 1 174 ? -31.902 -1.057 25.594 1.00 67.50 174 ALA A CA 1
ATOM 1399 C C . ALA A 1 174 ? -31.868 0.084 26.629 1.00 67.50 174 ALA A C 1
ATOM 1401 O O . ALA A 1 174 ? -31.108 1.038 26.467 1.00 67.50 174 ALA A O 1
ATOM 1402 N N . ALA A 1 175 ? -32.628 -0.029 27.722 1.00 72.44 175 ALA A N 1
ATOM 1403 C CA . ALA A 1 175 ? -32.643 0.964 28.796 1.00 72.44 175 ALA A CA 1
ATOM 1404 C C . ALA A 1 175 ? -31.331 0.987 29.601 1.00 72.44 175 ALA A C 1
ATOM 1406 O O . ALA A 1 175 ? -30.826 2.062 29.928 1.00 72.44 175 ALA A O 1
ATOM 1407 N N . LEU A 1 176 ? -30.740 -0.182 29.876 1.00 67.44 176 LEU A N 1
ATOM 1408 C CA . LEU A 1 176 ? -29.434 -0.305 30.543 1.00 67.44 176 LEU A CA 1
ATOM 1409 C C . LEU A 1 176 ? -28.261 0.118 29.646 1.00 67.44 176 LEU A C 1
ATOM 1411 O O . LEU A 1 176 ? -27.192 0.467 30.151 1.00 67.44 176 LEU A O 1
ATOM 1415 N N . PHE A 1 177 ? -28.463 0.148 28.329 1.00 64.75 177 PHE A N 1
ATOM 1416 C CA . PHE A 1 177 ? -27.437 0.514 27.358 1.00 64.75 177 PHE A CA 1
ATOM 1417 C C . PHE A 1 177 ? -26.962 1.968 27.504 1.00 64.75 177 PHE A C 1
ATOM 1419 O O . PHE A 1 177 ? -25.763 2.244 27.441 1.00 64.75 177 PHE A O 1
ATOM 1426 N N . ASN A 1 178 ? -27.885 2.902 27.748 1.00 65.06 178 ASN A N 1
ATOM 1427 C CA . ASN A 1 178 ? -27.569 4.328 27.856 1.00 65.06 178 ASN A CA 1
ATOM 1428 C C . ASN A 1 178 ? -26.662 4.675 29.066 1.00 65.06 178 ASN A C 1
ATOM 1430 O O . ASN A 1 178 ? -25.644 5.341 28.870 1.00 65.06 178 ASN A O 1
ATOM 1434 N N . PRO A 1 179 ? -26.928 4.197 30.303 1.00 64.62 179 PRO A N 1
ATOM 1435 C CA . PRO A 1 179 ? -26.048 4.468 31.443 1.00 64.62 179 PRO A CA 1
ATOM 1436 C C . PRO A 1 179 ? -24.692 3.748 31.356 1.00 64.62 179 PRO A C 1
ATOM 1438 O O . PRO A 1 179 ? -23.688 4.293 31.818 1.00 64.62 179 PRO A O 1
ATOM 1441 N N . LEU A 1 180 ? -24.629 2.555 30.751 1.00 62.53 180 LEU A N 1
ATOM 1442 C CA . LEU A 1 180 ? -23.363 1.843 30.515 1.00 62.53 180 LEU A CA 1
ATOM 1443 C C . LEU A 1 180 ? -22.472 2.595 29.526 1.00 62.53 180 LEU A C 1
ATOM 1445 O O . LEU A 1 180 ? -21.279 2.763 29.786 1.00 62.53 180 LEU A O 1
ATOM 1449 N N . ARG A 1 181 ? -23.060 3.105 28.437 1.00 64.06 181 ARG A N 1
ATOM 1450 C CA . ARG A 1 181 ? -22.355 3.924 27.447 1.00 64.06 181 ARG A CA 1
ATOM 1451 C C . ARG A 1 181 ? -21.716 5.152 28.095 1.00 64.06 181 ARG A C 1
ATOM 1453 O O . ARG A 1 181 ? -20.531 5.388 27.882 1.00 64.06 181 ARG A O 1
ATOM 1460 N N . LEU A 1 182 ? -22.473 5.874 28.922 1.00 65.25 182 LEU A N 1
ATOM 1461 C CA . LEU A 1 182 ? -22.003 7.092 29.588 1.00 65.25 182 LEU A CA 1
ATOM 1462 C C . LEU A 1 182 ? -20.894 6.812 30.615 1.00 65.25 182 LEU A C 1
ATOM 1464 O O . LEU A 1 182 ? -19.890 7.516 30.630 1.00 65.25 182 LEU A O 1
ATOM 1468 N N . ARG A 1 183 ? -21.002 5.743 31.420 1.00 69.94 183 ARG A N 1
ATOM 1469 C CA . ARG A 1 183 ? -19.949 5.389 32.395 1.00 69.94 183 ARG A CA 1
ATOM 1470 C C . ARG A 1 183 ? -18.646 4.941 31.749 1.00 69.94 183 ARG A C 1
ATOM 1472 O O . ARG A 1 183 ? -17.576 5.230 32.279 1.00 69.94 183 ARG A O 1
ATOM 1479 N N . VAL A 1 184 ? -18.732 4.219 30.635 1.00 63.31 184 VAL A N 1
ATOM 1480 C CA . VAL A 1 184 ? -17.552 3.828 29.856 1.00 63.31 184 VAL A CA 1
ATOM 1481 C C . VAL A 1 184 ? -16.864 5.069 29.290 1.00 63.31 184 VAL A C 1
ATOM 1483 O O . VAL A 1 184 ? -15.642 5.171 29.376 1.00 63.31 184 VAL A O 1
ATOM 1486 N N . GLN A 1 185 ? -17.644 6.022 28.779 1.00 64.12 185 GLN A N 1
ATOM 1487 C CA . GLN A 1 185 ? -17.134 7.288 28.258 1.00 64.12 185 GLN A CA 1
ATOM 1488 C C . GLN A 1 185 ? -16.419 8.095 29.354 1.00 64.12 185 GLN A C 1
ATOM 1490 O O . GLN A 1 185 ? -15.247 8.421 29.192 1.00 64.12 185 GLN A O 1
ATOM 1495 N N . ASP A 1 186 ? -17.052 8.271 30.518 1.00 67.50 186 ASP A N 1
ATOM 1496 C CA . ASP A 1 186 ? -16.464 8.973 31.670 1.00 67.50 186 ASP A CA 1
ATOM 1497 C C . ASP A 1 186 ? -15.207 8.286 32.224 1.00 67.50 186 ASP A C 1
ATOM 1499 O O . ASP A 1 186 ? -14.244 8.948 32.617 1.00 67.50 186 ASP A O 1
ATOM 1503 N N . PHE A 1 187 ? -15.194 6.949 32.288 1.00 68.06 187 PHE A N 1
ATOM 1504 C CA . PHE A 1 187 ? -14.033 6.198 32.770 1.00 68.06 187 PHE A CA 1
ATOM 1505 C C . PHE A 1 187 ? -12.834 6.359 31.831 1.00 68.06 187 PHE A C 1
ATOM 1507 O O . PHE A 1 187 ? -11.696 6.499 32.289 1.00 68.06 187 PHE A O 1
ATOM 1514 N N . ILE A 1 188 ? -13.090 6.368 30.523 1.00 61.47 188 ILE A N 1
ATOM 1515 C CA . ILE A 1 188 ? -12.060 6.533 29.500 1.00 61.47 188 ILE A CA 1
ATOM 1516 C C . ILE A 1 188 ? -11.556 7.973 29.479 1.00 61.47 188 ILE A C 1
ATOM 1518 O O . ILE A 1 188 ? -10.340 8.164 29.531 1.00 61.47 188 ILE A O 1
ATOM 1522 N N . ASP A 1 189 ? -12.439 8.971 29.529 1.00 63.66 189 ASP A N 1
ATOM 1523 C CA . ASP A 1 189 ? -12.038 10.378 29.611 1.00 63.66 189 ASP A CA 1
ATOM 1524 C C . ASP A 1 189 ? -11.196 10.634 30.870 1.00 63.66 189 ASP A C 1
ATOM 1526 O O . ASP A 1 189 ? -10.103 11.199 30.792 1.00 63.66 189 ASP A O 1
ATOM 1530 N N . ARG A 1 190 ? -11.583 10.089 32.032 1.00 65.75 190 ARG A N 1
ATOM 1531 C CA . ARG A 1 190 ? -10.764 10.192 33.256 1.00 65.75 190 ARG A CA 1
ATOM 1532 C C . ARG A 1 190 ? -9.412 9.492 33.166 1.00 65.75 190 ARG A C 1
ATOM 1534 O O . ARG A 1 190 ? -8.454 9.948 33.799 1.00 65.75 190 ARG A O 1
ATOM 1541 N N . ARG A 1 191 ? -9.320 8.362 32.459 1.00 62.41 191 ARG A N 1
ATOM 1542 C CA . ARG A 1 191 ? -8.082 7.571 32.390 1.00 62.41 191 ARG A CA 1
ATOM 1543 C C . ARG A 1 191 ? -7.119 8.090 31.325 1.00 62.41 191 ARG A C 1
ATOM 1545 O O . ARG A 1 191 ? -5.913 7.992 31.548 1.00 62.41 191 ARG A O 1
ATOM 1552 N N . PHE A 1 192 ? -7.630 8.644 30.224 1.00 57.53 192 PHE A N 1
ATOM 1553 C CA . PHE A 1 192 ? -6.837 9.033 29.055 1.00 57.53 192 PHE A CA 1
ATOM 1554 C C . PHE A 1 192 ? -6.608 10.548 28.917 1.00 57.53 192 PHE A C 1
ATOM 1556 O O . PHE A 1 192 ? -5.544 10.936 28.436 1.00 57.53 192 PHE A O 1
ATOM 1563 N N . TYR A 1 193 ? -7.521 11.414 29.380 1.00 54.03 193 TYR A N 1
ATOM 1564 C CA . TYR A 1 193 ? -7.371 12.879 29.265 1.00 54.03 193 TYR A CA 1
ATOM 1565 C C . TYR A 1 193 ? -6.628 13.553 30.430 1.00 54.03 193 TYR A C 1
ATOM 1567 O O . TYR A 1 193 ? -6.454 14.770 30.433 1.00 54.03 193 TYR A O 1
ATOM 1575 N N . ARG A 1 194 ? -6.092 12.793 31.392 1.00 49.69 194 ARG A N 1
ATOM 1576 C CA . ARG A 1 194 ? -5.385 13.357 32.559 1.00 49.69 194 ARG A CA 1
ATOM 1577 C C . ARG A 1 194 ? -3.987 13.935 32.261 1.00 49.69 194 ARG A C 1
ATOM 1579 O O . ARG A 1 194 ? -3.285 14.288 33.196 1.00 49.69 194 ARG A O 1
ATOM 1586 N N . GLN A 1 195 ? -3.556 14.023 30.999 1.00 49.31 195 GLN A N 1
ATOM 1587 C CA . GLN A 1 195 ? -2.204 14.493 30.638 1.00 49.31 195 GLN A CA 1
ATOM 1588 C C . GLN A 1 195 ? -2.142 15.629 29.607 1.00 49.31 195 GLN A C 1
ATOM 1590 O O . GLN A 1 195 ? -1.051 15.956 29.150 1.00 49.31 195 GLN A O 1
ATOM 1595 N N . LYS A 1 196 ? -3.263 16.261 29.234 1.00 46.75 196 LYS A N 1
ATOM 1596 C CA . LYS A 1 196 ? -3.228 17.352 28.238 1.00 46.75 196 LYS A CA 1
ATOM 1597 C C . LYS A 1 196 ? -3.922 18.659 28.617 1.00 46.75 196 LYS A C 1
ATOM 1599 O O . LYS A 1 196 ? -4.075 19.501 27.745 1.00 46.75 196 LYS A O 1
ATOM 1604 N N . TYR A 1 197 ? -4.272 18.859 29.887 1.00 45.50 197 TYR A N 1
ATOM 1605 C CA . TYR A 1 197 ? -4.793 20.154 30.348 1.00 45.50 197 TYR A CA 1
ATOM 1606 C C . TYR A 1 197 ? -3.755 21.054 31.043 1.00 45.50 197 TYR A C 1
ATOM 1608 O O . TYR A 1 197 ? -3.967 22.256 31.107 1.00 45.50 197 TYR A O 1
ATOM 1616 N N . ASP A 1 198 ? -2.598 20.524 31.462 1.00 46.25 198 ASP A N 1
ATOM 1617 C CA . ASP A 1 198 ? -1.581 21.313 32.191 1.00 46.25 198 ASP A CA 1
ATOM 1618 C C . ASP A 1 198 ? -0.495 21.948 31.299 1.00 46.25 198 ASP A C 1
ATOM 1620 O O . ASP A 1 198 ? 0.412 22.600 31.807 1.00 46.25 198 ASP A O 1
ATOM 1624 N N . ALA A 1 199 ? -0.559 21.789 29.971 1.00 48.84 199 ALA A N 1
ATOM 1625 C CA . ALA A 1 199 ? 0.440 22.367 29.060 1.00 48.84 199 ALA A CA 1
ATOM 1626 C C . ALA A 1 199 ? 0.024 23.715 28.435 1.00 48.84 199 ALA A C 1
ATOM 1628 O O . ALA A 1 199 ? 0.876 24.401 27.882 1.00 48.84 199 ALA A O 1
ATOM 1629 N N . GLU A 1 200 ? -1.251 24.113 28.532 1.00 47.91 200 GLU A N 1
ATOM 1630 C CA . GLU A 1 200 ? -1.759 25.392 27.992 1.00 47.91 200 GLU A CA 1
ATOM 1631 C C . GLU A 1 200 ? -2.031 26.462 29.066 1.00 47.91 200 GLU A C 1
ATOM 1633 O O . GLU A 1 200 ? -2.347 27.592 28.720 1.00 47.91 200 GLU A O 1
ATOM 1638 N N . GLN A 1 201 ? -1.871 26.155 30.361 1.00 44.34 201 GLN A N 1
ATOM 1639 C CA . GLN A 1 201 ? -1.976 27.144 31.453 1.00 44.34 201 GLN A CA 1
ATOM 1640 C C . GLN A 1 201 ? -0.617 27.651 31.975 1.00 44.34 201 GLN A C 1
ATOM 1642 O O . GLN A 1 201 ? -0.572 28.346 32.988 1.00 44.34 201 GLN A O 1
ATOM 1647 N N . ALA A 1 202 ? 0.489 27.324 31.297 1.00 49.81 202 ALA A N 1
ATOM 1648 C CA . ALA A 1 202 ? 1.845 27.740 31.678 1.00 49.81 202 ALA A CA 1
ATOM 1649 C C . ALA A 1 202 ? 2.588 28.550 30.591 1.00 49.81 202 ALA A C 1
ATOM 1651 O O . ALA A 1 202 ? 3.819 28.608 30.606 1.00 49.81 202 ALA A O 1
ATOM 1652 N N . LEU A 1 203 ? 1.853 29.174 29.667 1.00 40.72 203 LEU A N 1
ATOM 1653 C CA . LEU A 1 203 ? 2.343 30.218 28.758 1.00 40.72 203 LEU A CA 1
ATOM 1654 C C . LEU A 1 203 ? 1.460 31.458 28.898 1.00 40.72 203 LEU A C 1
ATOM 1656 O O . LEU A 1 203 ? 2.017 32.568 28.763 1.00 40.72 203 LEU A O 1
#